Protein AF-A0A530YS53-F1 (afdb_monomer_lite)

Sequence (369 aa):
SGRESVPVALNLDVPTDDAAVSLKVTNYPATGTLSLPDRTLSPESSLTVGEVEGLRYEPQIGASAPVEIAFEIRADSGAAKPAKMKLSPSVDPCDLAAGEPLDLQGVVPGLLPNEIGADAVKLCEAAVKAYPDVARFRYELGRALLAAGKVDQARKAIQQAADRGHVRAVFELGYLHATGTGLAADRKQANTFYAAAADKGDPYGMTSWGRALFHGYGVERDTGKGLDLLLKAAAMGHTYAMNDLGAIFTEGRNGVPADQARAVAFLKAGVQRQDMYSMNLLGRNYLSGRGVEKDPKAALELFQKAIDLGQPYAPA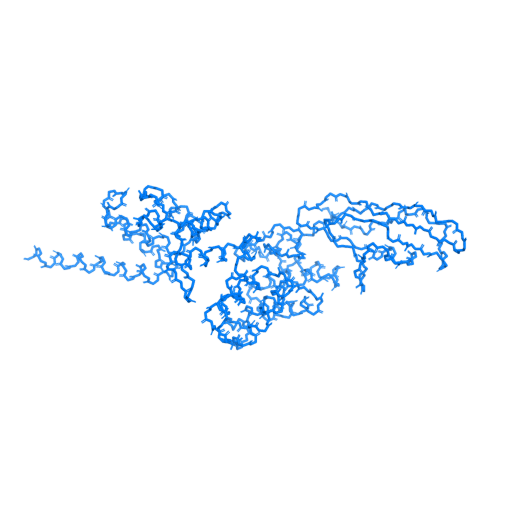SLARMYRDGVGVEQNLDEAQRLFELATSRGDQSGAYDRAALEMQKGDKADQAV

Structure (mmCIF, N/CA/C/O backbone):
data_AF-A0A530YS53-F1
#
_entry.id   AF-A0A530YS53-F1
#
loop_
_atom_site.group_PDB
_atom_site.id
_atom_site.type_symbol
_atom_site.label_atom_id
_atom_site.label_alt_id
_atom_site.label_comp_id
_atom_site.label_asym_id
_atom_site.label_entity_id
_atom_site.label_seq_id
_atom_site.pdbx_PDB_ins_code
_atom_site.Cartn_x
_atom_site.Cartn_y
_atom_site.Cartn_z
_atom_site.occupancy
_atom_site.B_iso_or_equiv
_atom_site.auth_seq_id
_atom_site.auth_comp_id
_atom_site.auth_asym_id
_atom_site.auth_atom_id
_atom_site.pdbx_PDB_model_num
ATOM 1 N N . SER A 1 1 ? 34.916 7.090 -0.327 1.00 30.38 1 SER A N 1
ATOM 2 C CA . SER A 1 1 ? 35.628 6.174 -1.239 1.00 30.38 1 SER A CA 1
ATOM 3 C C . SER A 1 1 ? 34.585 5.480 -2.091 1.00 30.38 1 SER A C 1
ATOM 5 O O . SER A 1 1 ? 33.863 4.625 -1.596 1.00 30.38 1 SER A O 1
ATOM 7 N N . GLY A 1 2 ? 34.412 5.977 -3.318 1.00 30.94 2 GLY A N 1
ATOM 8 C CA . GLY A 1 2 ? 33.364 5.547 -4.238 1.00 30.94 2 GLY A CA 1
ATOM 9 C C . GLY A 1 2 ? 33.459 4.060 -4.554 1.00 30.94 2 GLY A C 1
ATOM 10 O O . GLY A 1 2 ? 34.522 3.565 -4.917 1.00 30.94 2 GLY A O 1
ATOM 11 N N . ARG A 1 3 ? 32.337 3.362 -4.406 1.00 27.72 3 ARG A N 1
ATOM 12 C CA . ARG A 1 3 ? 32.065 2.158 -5.182 1.00 27.72 3 ARG A CA 1
ATOM 13 C C . ARG A 1 3 ? 31.163 2.602 -6.317 1.00 27.72 3 ARG A C 1
ATOM 15 O O . ARG A 1 3 ? 29.946 2.546 -6.205 1.00 27.72 3 ARG A O 1
ATOM 22 N N . GLU A 1 4 ? 31.790 3.132 -7.359 1.00 29.77 4 GLU A N 1
ATOM 23 C CA . GLU A 1 4 ? 31.213 3.033 -8.692 1.00 29.77 4 GLU A CA 1
ATOM 24 C C . GLU A 1 4 ? 30.991 1.539 -8.944 1.00 29.77 4 GLU A C 1
ATOM 26 O O . GLU A 1 4 ? 31.914 0.731 -8.795 1.00 29.77 4 GLU A O 1
ATOM 31 N N . SER A 1 5 ? 29.762 1.149 -9.264 1.00 32.72 5 SER A N 1
ATOM 32 C CA . SER A 1 5 ? 29.506 -0.101 -9.967 1.00 32.72 5 SER A CA 1
ATOM 33 C C . SER A 1 5 ? 30.127 0.053 -11.352 1.00 32.72 5 SER A C 1
ATOM 35 O O . SER A 1 5 ? 29.505 0.499 -12.314 1.00 32.72 5 SER A O 1
ATOM 37 N N . VAL A 1 6 ? 31.421 -0.252 -11.418 1.00 34.34 6 VAL A N 1
ATOM 38 C CA . VAL A 1 6 ? 32.148 -0.449 -12.666 1.00 34.34 6 VAL A CA 1
ATOM 39 C C . VAL A 1 6 ? 31.320 -1.434 -13.502 1.00 34.34 6 VAL A C 1
ATOM 41 O O . VAL A 1 6 ? 30.935 -2.472 -12.952 1.00 34.34 6 VAL A O 1
ATOM 44 N N . PRO A 1 7 ? 31.020 -1.161 -14.786 1.00 34.66 7 PRO A N 1
ATOM 45 C CA . PRO A 1 7 ? 30.570 -2.217 -15.682 1.00 34.66 7 PRO A CA 1
ATOM 46 C C . PRO A 1 7 ? 31.641 -3.305 -15.636 1.00 34.66 7 PRO A C 1
ATOM 48 O O . PRO A 1 7 ? 32.777 -3.090 -16.056 1.00 34.66 7 PRO A O 1
ATOM 51 N N . VAL A 1 8 ? 31.324 -4.430 -14.994 1.00 39.38 8 VAL A N 1
ATOM 52 C CA . VAL A 1 8 ? 32.265 -5.537 -14.840 1.00 39.38 8 VAL A CA 1
ATOM 53 C C . VAL A 1 8 ? 32.580 -6.014 -16.248 1.00 39.38 8 VAL A C 1
ATOM 55 O O . VAL A 1 8 ? 31.726 -6.618 -16.890 1.00 39.38 8 VAL A O 1
ATOM 58 N N . ALA A 1 9 ? 33.782 -5.702 -16.738 1.00 38.84 9 ALA A N 1
ATOM 59 C CA . ALA A 1 9 ? 34.258 -6.213 -18.010 1.00 38.84 9 ALA A CA 1
ATOM 60 C C . ALA A 1 9 ? 34.188 -7.738 -17.953 1.00 38.84 9 ALA A C 1
ATOM 62 O O . ALA A 1 9 ? 34.748 -8.388 -17.063 1.00 38.84 9 ALA A O 1
ATOM 63 N N . LEU A 1 10 ? 33.420 -8.296 -18.873 1.00 46.09 10 LEU A N 1
ATOM 64 C CA . LEU A 1 10 ? 33.182 -9.717 -18.935 1.00 46.09 10 LEU A CA 1
ATOM 65 C C . LEU A 1 10 ? 34.363 -10.372 -19.627 1.00 46.09 10 LEU A C 1
ATOM 67 O O . LEU A 1 10 ? 34.523 -10.248 -20.833 1.00 46.09 10 LEU A O 1
ATOM 71 N N . ASN A 1 11 ? 35.157 -11.126 -18.869 1.00 47.19 11 ASN A N 1
ATOM 72 C CA . ASN A 1 11 ? 36.054 -12.124 -19.446 1.00 47.19 11 ASN A CA 1
ATOM 73 C C . ASN A 1 11 ? 35.219 -13.330 -19.896 1.00 47.19 11 ASN A C 1
ATOM 75 O O . ASN A 1 11 ? 35.264 -14.404 -19.295 1.00 47.19 11 ASN A O 1
ATOM 79 N N . LEU A 1 12 ? 34.401 -13.138 -20.929 1.00 57.47 12 LEU A N 1
ATOM 80 C CA . LEU A 1 12 ? 34.009 -14.255 -21.768 1.00 57.47 12 LEU A CA 1
ATOM 81 C C . LEU A 1 12 ? 35.233 -14.576 -22.627 1.00 57.47 12 LEU A C 1
ATOM 83 O O . LEU A 1 12 ? 35.752 -13.699 -23.311 1.00 57.47 12 LEU A O 1
ATOM 87 N N . ASP A 1 13 ? 35.718 -15.814 -22.559 1.00 53.59 13 ASP A N 1
ATOM 88 C CA . ASP A 1 13 ? 36.765 -16.316 -23.455 1.00 53.59 13 ASP A CA 1
ATOM 89 C C . ASP A 1 13 ? 36.135 -16.514 -24.847 1.00 53.59 13 ASP A C 1
ATOM 91 O O . ASP A 1 13 ? 35.763 -17.620 -25.250 1.00 53.59 13 ASP A O 1
ATOM 95 N N . VAL A 1 14 ? 35.843 -15.392 -25.512 1.00 54.56 14 VAL A N 1
ATOM 96 C CA . VAL A 1 14 ? 35.246 -15.348 -26.846 1.00 54.56 14 VAL A CA 1
ATOM 97 C C . VAL A 1 14 ? 36.385 -15.475 -27.856 1.00 54.56 14 VAL A C 1
ATOM 99 O O . VAL A 1 14 ? 37.377 -14.761 -27.727 1.00 54.56 14 VAL A O 1
ATOM 102 N N . PRO A 1 15 ? 36.283 -16.357 -28.868 1.00 49.97 15 PRO A N 1
ATOM 103 C CA . PRO A 1 15 ? 37.400 -16.618 -29.769 1.00 49.97 15 PRO A CA 1
ATOM 104 C C . PRO A 1 15 ? 37.964 -15.400 -30.518 1.00 49.97 15 PRO A C 1
ATOM 106 O O . PRO A 1 15 ? 39.120 -15.479 -30.912 1.00 49.97 15 PRO A O 1
ATOM 109 N N . THR A 1 16 ? 37.215 -14.310 -30.719 1.00 53.00 16 THR A N 1
ATOM 110 C CA . THR A 1 16 ? 37.627 -13.123 -31.498 1.00 53.00 16 THR A CA 1
ATOM 111 C C . THR A 1 16 ? 36.589 -11.988 -31.375 1.00 53.00 16 THR A C 1
ATOM 113 O O . THR A 1 16 ? 35.428 -12.256 -31.066 1.00 53.00 16 THR A O 1
ATOM 116 N N . ASP A 1 17 ? 36.961 -10.750 -31.739 1.00 54.56 17 ASP A N 1
ATOM 117 C CA . ASP A 1 17 ? 36.047 -9.615 -32.029 1.00 54.56 17 ASP A CA 1
ATOM 118 C C . ASP A 1 17 ? 35.281 -9.787 -33.369 1.00 54.56 17 ASP A C 1
ATOM 120 O O . ASP A 1 17 ? 35.004 -8.825 -34.088 1.00 54.56 17 ASP A O 1
ATOM 124 N N . ASP A 1 18 ? 34.990 -11.027 -33.772 1.00 63.28 18 ASP A N 1
ATOM 125 C CA . ASP A 1 18 ? 34.392 -11.331 -35.074 1.00 63.28 18 ASP A CA 1
ATOM 126 C C . ASP A 1 18 ? 32.865 -11.165 -35.036 1.00 63.28 18 ASP A C 1
ATOM 128 O O . ASP A 1 18 ? 32.161 -11.804 -34.250 1.00 63.28 18 ASP A O 1
ATOM 132 N N . ALA A 1 19 ? 32.340 -10.314 -35.921 1.00 59.03 19 ALA A N 1
ATOM 133 C CA . ALA A 1 19 ? 30.913 -10.026 -36.050 1.00 59.03 19 ALA A CA 1
ATOM 134 C C . ALA A 1 19 ? 30.068 -11.249 -36.465 1.00 59.03 19 ALA A C 1
ATOM 136 O O . ALA A 1 19 ? 28.844 -11.211 -36.332 1.00 59.03 19 ALA A O 1
ATOM 137 N N . ALA A 1 20 ? 30.693 -12.329 -36.948 1.00 67.12 20 ALA A N 1
ATOM 138 C CA . ALA A 1 20 ? 30.030 -13.600 -37.237 1.00 67.12 20 ALA A CA 1
ATOM 139 C C . ALA A 1 20 ? 29.742 -14.449 -35.979 1.00 67.12 20 ALA A C 1
ATOM 141 O O . ALA A 1 20 ? 29.024 -15.451 -36.054 1.00 67.12 20 ALA A O 1
ATOM 142 N N . VAL A 1 21 ? 30.275 -14.065 -34.813 1.00 74.12 21 VAL A N 1
ATOM 143 C CA . VAL A 1 21 ? 30.078 -14.791 -33.554 1.00 74.12 21 VAL A CA 1
ATOM 144 C C . VAL A 1 21 ? 28.772 -14.365 -32.887 1.00 74.12 21 VAL A C 1
ATOM 146 O O . VAL A 1 21 ? 28.560 -13.197 -32.556 1.00 74.12 21 VAL A O 1
ATOM 149 N N . SER A 1 22 ? 27.904 -15.344 -32.632 1.00 81.75 22 SER A N 1
ATOM 150 C CA . SER A 1 22 ? 26.658 -15.153 -31.885 1.00 81.75 22 SER A CA 1
ATOM 151 C C . SER A 1 22 ? 26.723 -15.843 -30.526 1.00 81.75 22 SER A C 1
ATOM 153 O O . SER A 1 22 ? 27.248 -16.952 -30.389 1.00 81.75 22 SER A O 1
ATOM 155 N N . LEU A 1 23 ? 26.173 -15.181 -29.510 1.00 86.62 23 LEU A N 1
ATOM 156 C CA . LEU A 1 23 ? 25.941 -15.742 -28.188 1.00 86.62 23 LEU A CA 1
ATOM 157 C C . LEU A 1 23 ? 24.453 -15.998 -28.016 1.00 86.62 23 LEU A C 1
ATOM 159 O O . LEU A 1 23 ? 23.625 -15.109 -28.204 1.00 86.62 23 LEU A O 1
ATOM 163 N N . LYS A 1 24 ? 24.106 -17.211 -27.613 1.00 89.75 24 LYS A N 1
ATOM 164 C CA . LYS A 1 24 ? 22.741 -17.579 -27.264 1.00 89.75 24 LYS A CA 1
ATOM 165 C C . LYS A 1 24 ? 22.636 -17.749 -25.758 1.00 89.75 24 LYS A C 1
ATOM 167 O O . LYS A 1 24 ? 23.364 -18.559 -25.190 1.00 89.75 24 LYS A O 1
ATOM 172 N N . VAL A 1 25 ? 21.738 -17.009 -25.113 1.00 88.44 25 VAL A N 1
ATOM 173 C CA . VAL A 1 25 ? 21.445 -17.174 -23.682 1.00 88.44 25 VAL A CA 1
ATOM 174 C C . VAL A 1 25 ? 20.830 -18.555 -23.479 1.00 88.44 25 VAL A C 1
ATOM 176 O O . VAL A 1 25 ? 19.771 -18.834 -24.034 1.00 88.44 25 VAL A O 1
ATOM 179 N N . THR A 1 26 ? 21.459 -19.418 -22.686 1.00 88.44 26 THR A N 1
ATOM 180 C CA . THR A 1 26 ? 20.907 -20.749 -22.381 1.00 88.44 26 THR A CA 1
ATOM 181 C C . THR A 1 26 ? 20.217 -20.790 -21.028 1.00 88.44 26 THR A C 1
ATOM 183 O O . THR A 1 26 ? 19.228 -21.501 -20.874 1.00 88.44 26 THR A O 1
ATOM 186 N N . ASN A 1 27 ? 20.701 -20.024 -20.044 1.00 85.88 27 ASN A N 1
ATOM 187 C CA . ASN A 1 27 ? 20.077 -19.956 -18.724 1.00 85.88 27 ASN A CA 1
ATOM 188 C C . ASN A 1 27 ? 20.499 -18.707 -17.931 1.00 85.88 27 ASN A C 1
ATOM 190 O O . ASN A 1 27 ? 21.645 -18.268 -18.028 1.00 85.88 27 ASN A O 1
ATOM 194 N N . TYR A 1 28 ? 19.602 -18.198 -17.085 1.00 81.31 28 TYR A N 1
ATOM 195 C CA . TYR A 1 28 ? 19.886 -17.236 -16.014 1.00 81.31 28 TYR A CA 1
ATOM 196 C C . TYR A 1 28 ? 18.879 -17.426 -14.861 1.00 81.31 28 TYR A C 1
ATOM 198 O O . TYR A 1 28 ? 17.805 -17.993 -15.081 1.00 81.31 28 TYR A O 1
ATOM 206 N N . PRO A 1 29 ? 19.185 -16.991 -13.623 1.00 78.94 29 PRO A N 1
ATOM 207 C CA . PRO A 1 29 ? 18.263 -17.168 -12.503 1.00 78.94 29 PRO A CA 1
ATOM 208 C C . PRO A 1 29 ? 16.922 -16.465 -12.725 1.00 78.94 29 PRO A C 1
ATOM 210 O O . PRO A 1 29 ? 16.882 -15.302 -13.114 1.00 78.94 29 PRO A O 1
ATOM 213 N N . ALA A 1 30 ? 15.821 -17.135 -12.376 1.00 72.19 30 ALA A N 1
ATOM 214 C CA . ALA A 1 30 ? 14.477 -16.546 -12.417 1.00 72.19 30 ALA A CA 1
ATOM 215 C C . ALA A 1 30 ? 14.277 -15.404 -11.398 1.00 72.19 30 ALA A C 1
ATOM 217 O O . ALA A 1 30 ? 13.242 -14.745 -11.387 1.00 72.19 30 ALA A O 1
ATOM 218 N N . THR A 1 31 ? 15.260 -15.163 -10.527 1.00 70.06 31 THR A N 1
ATOM 219 C CA . THR A 1 31 ? 15.250 -14.124 -9.493 1.00 70.06 31 THR A CA 1
ATOM 220 C C . THR A 1 31 ? 15.690 -12.760 -10.028 1.00 70.06 31 THR A C 1
ATOM 222 O O . THR A 1 31 ? 16.288 -11.982 -9.284 1.00 70.06 31 THR A O 1
ATOM 225 N N . GLY A 1 32 ? 15.433 -12.461 -11.302 1.00 73.12 32 GLY A N 1
ATOM 226 C CA . GLY A 1 32 ? 15.732 -11.167 -11.907 1.00 73.12 32 GLY A CA 1
ATOM 227 C C . GLY A 1 32 ? 15.440 -11.099 -13.402 1.00 73.12 32 GLY A C 1
ATOM 228 O O . GLY A 1 32 ? 15.051 -12.084 -14.029 1.00 73.12 32 GLY A O 1
ATOM 229 N N . THR A 1 33 ? 15.630 -9.910 -13.963 1.00 77.69 33 THR A N 1
ATOM 230 C CA . THR A 1 33 ? 15.413 -9.607 -15.380 1.00 77.69 33 THR A CA 1
ATOM 231 C C . THR A 1 33 ? 16.752 -9.368 -16.059 1.00 77.69 33 THR A C 1
ATOM 233 O O . THR A 1 33 ? 17.519 -8.507 -15.632 1.00 77.69 33 THR A O 1
ATOM 236 N N . LEU A 1 34 ? 17.025 -10.104 -17.136 1.00 81.50 34 LEU A N 1
ATOM 237 C CA . LEU A 1 34 ? 18.182 -9.879 -17.998 1.00 81.50 34 LEU A CA 1
ATOM 238 C C . LEU A 1 34 ? 17.777 -8.988 -19.180 1.00 81.50 34 LEU A C 1
ATOM 240 O O . LEU A 1 34 ? 16.757 -9.237 -19.820 1.00 81.50 34 LEU A O 1
ATOM 244 N N . SER A 1 35 ? 18.547 -7.945 -19.479 1.00 79.88 35 SER A N 1
ATOM 245 C CA . SER A 1 35 ? 18.214 -6.987 -20.541 1.00 79.88 35 SER A CA 1
ATOM 246 C C . SER A 1 35 ? 19.443 -6.357 -21.193 1.00 79.88 35 SER A C 1
ATOM 248 O O . SER A 1 35 ? 20.534 -6.338 -20.625 1.00 79.88 35 SER A O 1
ATOM 250 N N . LEU A 1 36 ? 19.230 -5.837 -22.395 1.00 79.62 36 LEU A N 1
ATOM 251 C CA . LEU A 1 36 ? 20.045 -4.839 -23.078 1.00 79.62 36 LEU A CA 1
ATOM 252 C C . LEU A 1 36 ? 19.358 -3.466 -22.979 1.00 79.62 36 LEU A C 1
ATOM 254 O O . LEU A 1 36 ? 18.188 -3.403 -22.592 1.00 79.62 36 LEU A O 1
ATOM 258 N N . PRO A 1 37 ? 20.030 -2.362 -23.358 1.00 70.00 37 PRO A N 1
ATOM 259 C CA . PRO A 1 37 ? 19.417 -1.032 -23.340 1.00 70.00 37 PRO A CA 1
ATOM 260 C C . PRO A 1 37 ? 18.108 -0.922 -24.143 1.00 70.00 37 PRO A C 1
ATOM 262 O O . PRO A 1 37 ? 17.267 -0.089 -23.818 1.00 70.00 37 PRO A O 1
ATOM 265 N N . ASP A 1 38 ? 17.928 -1.753 -25.172 1.00 75.12 38 ASP A N 1
ATOM 266 C CA . ASP A 1 38 ? 16.805 -1.724 -26.112 1.00 75.12 38 ASP A CA 1
ATOM 267 C C . ASP A 1 38 ? 15.788 -2.866 -25.932 1.00 75.12 38 ASP A C 1
ATOM 269 O O . ASP A 1 38 ? 14.664 -2.758 -26.428 1.00 75.12 38 ASP A O 1
ATOM 273 N N . ARG A 1 39 ? 16.146 -3.964 -25.250 1.00 78.81 39 ARG A N 1
ATOM 274 C CA . ARG A 1 39 ? 15.275 -5.146 -25.130 1.00 78.81 39 ARG A CA 1
ATOM 275 C C . ARG A 1 39 ? 15.539 -6.001 -23.896 1.00 78.81 39 ARG A C 1
ATOM 277 O O . ARG A 1 39 ? 16.671 -6.164 -23.452 1.00 78.81 39 ARG A O 1
ATOM 284 N N . THR A 1 40 ? 14.490 -6.636 -23.384 1.00 78.81 40 THR A N 1
ATOM 285 C CA . THR A 1 40 ? 14.606 -7.723 -22.400 1.00 78.81 40 THR A CA 1
ATOM 286 C C . THR A 1 40 ? 15.016 -9.023 -23.092 1.00 78.81 40 THR A C 1
ATOM 288 O O . THR A 1 40 ? 14.618 -9.275 -24.229 1.00 78.81 40 THR A O 1
ATOM 291 N N . LEU A 1 41 ? 15.796 -9.855 -22.407 1.00 82.56 41 LEU A N 1
ATOM 292 C CA . LEU A 1 41 ? 16.287 -11.136 -22.904 1.00 82.56 41 LEU A CA 1
ATOM 293 C C . LEU A 1 41 ? 15.622 -12.292 -22.153 1.00 82.56 41 LEU A C 1
ATOM 295 O O . LEU A 1 41 ? 15.503 -12.272 -20.931 1.00 82.56 41 LEU A O 1
ATOM 299 N N . SER A 1 42 ? 15.225 -13.316 -22.898 1.00 85.31 42 SER A N 1
ATOM 300 C CA . SER A 1 42 ? 14.752 -14.612 -22.404 1.00 85.31 42 SER A CA 1
ATOM 301 C C . SER A 1 42 ? 15.788 -15.708 -22.682 1.00 85.31 42 SER A C 1
ATOM 303 O O . SER A 1 42 ? 16.696 -15.500 -23.498 1.00 85.31 42 SER A O 1
ATOM 305 N N . PRO A 1 43 ? 15.658 -16.907 -22.079 1.00 84.69 43 PRO A N 1
ATOM 306 C CA . PRO A 1 43 ? 16.353 -18.079 -22.598 1.00 84.69 43 PRO A CA 1
ATOM 307 C C . PRO A 1 43 ? 16.086 -18.207 -24.103 1.00 84.69 43 PRO A C 1
ATOM 309 O O . PRO A 1 43 ? 14.981 -17.912 -24.564 1.00 84.69 43 PRO A O 1
ATOM 312 N N . GLU A 1 44 ? 17.106 -18.607 -24.856 1.00 86.06 44 GLU A N 1
ATOM 313 C CA . GLU A 1 44 ? 17.158 -18.663 -26.321 1.00 86.06 44 GLU A CA 1
ATOM 314 C C . GLU A 1 44 ? 17.403 -17.328 -27.043 1.00 86.06 44 GLU A C 1
ATOM 316 O O . GLU A 1 44 ? 17.640 -17.341 -28.253 1.00 86.06 44 GLU A O 1
ATOM 321 N N . SER A 1 45 ? 17.414 -16.192 -26.335 1.00 88.88 45 SER A N 1
ATOM 322 C CA . SER A 1 45 ? 17.747 -14.898 -26.944 1.00 88.88 45 SER A CA 1
ATOM 323 C C . SER A 1 45 ? 19.163 -14.902 -27.519 1.00 88.88 45 SER A C 1
ATOM 325 O O . SER A 1 45 ? 20.103 -15.380 -26.879 1.00 88.88 45 SER A O 1
ATOM 327 N N . SER A 1 46 ? 19.311 -14.361 -28.729 1.00 88.12 46 SER A N 1
ATOM 328 C CA . SER A 1 46 ? 20.602 -14.206 -29.401 1.00 88.12 46 SER A CA 1
ATOM 329 C C . SER A 1 46 ? 21.154 -12.791 -29.247 1.00 88.12 46 SER A C 1
ATOM 331 O O . SER A 1 46 ? 20.414 -11.803 -29.262 1.00 88.12 46 SER A O 1
ATOM 333 N N . LEU A 1 47 ? 22.469 -12.726 -29.092 1.00 87.06 47 LEU A N 1
ATOM 334 C CA . LEU A 1 47 ? 23.267 -11.532 -28.869 1.00 87.06 47 LEU A CA 1
ATOM 335 C C . LEU A 1 47 ? 24.497 -11.597 -29.768 1.00 87.06 47 LEU A C 1
ATOM 337 O O . LEU A 1 47 ? 25.040 -12.672 -30.024 1.00 87.06 47 LEU A O 1
ATOM 341 N N . THR A 1 48 ? 24.961 -10.443 -30.206 1.00 84.88 48 THR A N 1
ATOM 342 C CA . THR A 1 48 ? 26.296 -10.276 -30.778 1.00 84.88 48 THR A CA 1
ATOM 343 C C . THR A 1 48 ? 27.321 -10.085 -29.661 1.00 84.88 48 THR A C 1
ATOM 345 O O . THR A 1 48 ? 26.970 -9.712 -28.539 1.00 84.88 48 THR A O 1
ATOM 348 N N . VAL A 1 49 ? 28.603 -10.314 -29.956 1.00 76.56 49 VAL A N 1
ATOM 349 C CA . VAL A 1 49 ? 29.694 -10.100 -28.985 1.00 76.56 49 VAL A CA 1
ATOM 350 C C . VAL A 1 49 ? 29.699 -8.661 -28.451 1.00 76.56 49 VAL A C 1
ATOM 352 O O . VAL A 1 49 ? 29.840 -8.462 -27.249 1.00 76.56 49 VAL A O 1
ATOM 355 N N . GLY A 1 50 ? 29.448 -7.663 -29.305 1.00 76.06 50 GLY A N 1
ATOM 356 C CA . GLY A 1 50 ? 29.420 -6.251 -28.902 1.00 76.06 50 GLY A CA 1
ATOM 357 C C . GLY A 1 50 ? 28.252 -5.870 -27.983 1.00 76.06 50 GLY A C 1
ATOM 358 O O . GLY A 1 50 ? 28.349 -4.911 -27.225 1.00 76.06 50 GLY A O 1
ATOM 359 N N . GLU A 1 51 ? 27.154 -6.630 -27.993 1.00 82.56 51 GLU A N 1
ATOM 360 C CA . GLU A 1 51 ? 26.021 -6.386 -27.091 1.00 82.56 51 GLU A CA 1
ATOM 361 C C . GLU A 1 51 ? 26.294 -6.862 -25.658 1.00 82.56 51 GLU A C 1
ATOM 363 O O . GLU A 1 51 ? 25.615 -6.427 -24.729 1.00 82.56 51 GLU A O 1
ATOM 368 N N . VAL A 1 52 ? 27.303 -7.717 -25.451 1.00 77.56 52 VAL A N 1
ATOM 369 C CA . VAL A 1 52 ? 27.655 -8.263 -24.132 1.00 77.56 52 VAL A CA 1
ATOM 370 C C . VAL A 1 52 ? 28.002 -7.154 -23.135 1.00 77.56 52 VAL A C 1
ATOM 372 O O . VAL A 1 52 ? 27.603 -7.232 -21.974 1.00 77.56 52 VAL A O 1
ATOM 375 N N . GLU A 1 53 ? 28.673 -6.091 -23.584 1.00 72.44 53 GLU A N 1
ATOM 376 C CA . GLU A 1 53 ? 29.020 -4.935 -22.743 1.00 72.44 53 GLU A CA 1
ATOM 377 C C . GLU A 1 53 ? 27.786 -4.165 -22.245 1.00 72.44 53 GLU A C 1
ATOM 379 O O . GLU A 1 53 ? 27.829 -3.506 -21.206 1.00 72.44 53 GLU A O 1
ATOM 384 N N . GLY A 1 54 ? 26.670 -4.259 -22.973 1.00 73.81 54 GLY A N 1
ATOM 385 C CA . GLY A 1 54 ? 25.400 -3.627 -22.631 1.00 73.81 54 GLY A CA 1
ATOM 386 C C . GLY A 1 54 ? 24.507 -4.465 -21.716 1.00 73.81 54 GLY A C 1
ATOM 387 O O . GLY A 1 54 ? 23.421 -3.999 -21.364 1.00 73.81 54 GLY A O 1
ATOM 388 N N . LEU A 1 55 ? 24.917 -5.683 -21.342 1.00 76.94 55 LEU A N 1
ATOM 389 C CA . LEU A 1 55 ? 24.091 -6.587 -20.543 1.00 76.94 55 LEU A CA 1
ATOM 390 C C . LEU A 1 55 ? 23.876 -6.055 -19.125 1.00 76.94 55 LEU A C 1
ATOM 392 O O . LEU A 1 55 ? 24.809 -5.727 -18.393 1.00 76.94 55 LEU A O 1
ATOM 396 N N . ARG A 1 56 ? 22.610 -6.033 -18.712 1.00 76.25 56 ARG A N 1
ATOM 397 C CA . ARG A 1 56 ? 22.163 -5.613 -17.384 1.00 76.25 56 ARG A CA 1
ATOM 398 C C . ARG A 1 56 ? 21.314 -6.709 -16.762 1.00 76.25 56 ARG A C 1
ATOM 400 O O . ARG A 1 56 ? 20.441 -7.272 -17.421 1.00 76.25 56 ARG A O 1
ATOM 407 N N . TYR A 1 57 ? 21.544 -6.977 -15.481 1.00 78.62 57 TYR A N 1
ATOM 408 C CA . TYR A 1 57 ? 20.701 -7.864 -14.687 1.00 78.62 57 TYR A CA 1
ATOM 409 C C . TYR A 1 57 ? 20.095 -7.101 -13.516 1.00 78.62 57 TYR A C 1
ATOM 411 O O . TYR A 1 57 ? 20.817 -6.540 -12.691 1.00 78.62 57 TYR A O 1
ATOM 419 N N . GLU A 1 58 ? 18.769 -7.094 -13.457 1.00 74.88 58 GLU A N 1
ATOM 420 C CA . GLU A 1 58 ? 17.991 -6.454 -12.402 1.00 74.88 58 GLU A CA 1
ATOM 421 C C . GLU A 1 58 ? 17.484 -7.540 -11.448 1.00 74.88 58 GLU A C 1
ATOM 423 O O . GLU A 1 58 ? 16.612 -8.322 -11.835 1.00 74.88 58 GLU A O 1
ATOM 428 N N . PRO A 1 59 ? 18.045 -7.663 -10.234 1.00 73.56 59 PRO A N 1
ATOM 429 C CA . PRO A 1 59 ? 17.619 -8.690 -9.295 1.00 73.56 59 PRO A CA 1
ATOM 430 C C . PRO A 1 59 ? 16.219 -8.401 -8.749 1.00 73.56 59 PRO A C 1
ATOM 432 O O . PRO A 1 59 ? 15.822 -7.256 -8.594 1.00 73.56 59 PRO A O 1
ATOM 435 N N . GLN A 1 60 ? 15.494 -9.447 -8.375 1.00 73.81 60 GLN A N 1
ATOM 436 C CA . GLN A 1 60 ? 14.298 -9.324 -7.545 1.00 73.81 60 GLN A CA 1
ATOM 437 C C . GLN A 1 60 ? 14.663 -8.871 -6.121 1.00 73.81 60 GLN A C 1
ATOM 439 O O . GLN A 1 60 ? 15.823 -8.958 -5.702 1.00 73.81 60 GLN A O 1
ATOM 444 N N . ILE A 1 61 ? 13.662 -8.425 -5.356 1.00 72.12 61 ILE A N 1
ATOM 445 C CA . ILE A 1 61 ? 13.830 -7.951 -3.974 1.00 72.12 61 ILE A CA 1
ATOM 446 C C . ILE A 1 61 ? 14.684 -8.917 -3.141 1.00 72.12 61 ILE A C 1
ATOM 448 O O . ILE A 1 61 ? 14.354 -10.092 -2.977 1.00 72.12 61 ILE A O 1
ATOM 452 N N . GLY A 1 62 ? 15.782 -8.398 -2.584 1.00 66.31 62 GLY A N 1
ATOM 453 C CA . GLY A 1 62 ? 16.670 -9.149 -1.692 1.00 66.31 62 GLY A CA 1
ATOM 454 C C . GLY A 1 62 ? 17.631 -10.124 -2.388 1.00 66.31 62 GLY A C 1
ATOM 455 O O . GLY A 1 62 ? 18.421 -10.774 -1.705 1.00 66.31 62 GLY A O 1
ATOM 456 N N . ALA A 1 63 ? 17.625 -10.211 -3.722 1.00 67.88 63 ALA A N 1
ATOM 457 C CA . ALA A 1 63 ? 18.519 -11.078 -4.489 1.00 67.88 63 ALA A CA 1
ATOM 458 C C . ALA A 1 63 ? 19.821 -10.358 -4.895 1.00 67.88 63 ALA A C 1
ATOM 460 O O . ALA A 1 63 ? 20.095 -10.142 -6.068 1.00 67.88 63 ALA A O 1
ATOM 461 N N . SER A 1 64 ? 20.664 -9.997 -3.924 1.00 66.06 64 SER A N 1
ATOM 462 C CA . SER A 1 64 ? 21.965 -9.345 -4.181 1.00 66.06 64 SER A CA 1
ATOM 463 C C . SER A 1 64 ? 23.128 -10.323 -4.411 1.00 66.06 64 SER A C 1
ATOM 465 O O . SER A 1 64 ? 24.275 -9.907 -4.581 1.00 66.06 64 SER A O 1
ATOM 467 N N . ALA A 1 65 ? 22.857 -11.631 -4.401 1.00 72.75 65 ALA A N 1
ATOM 468 C CA . ALA A 1 65 ? 23.876 -12.644 -4.637 1.00 72.75 65 ALA A CA 1
ATOM 469 C C . ALA A 1 65 ? 24.366 -12.600 -6.097 1.00 72.75 65 ALA A C 1
ATOM 471 O O . ALA A 1 65 ? 23.551 -12.405 -7.003 1.00 72.75 65 ALA A O 1
ATOM 472 N N . PRO A 1 66 ? 25.670 -12.828 -6.349 1.00 77.00 66 PRO A N 1
ATOM 473 C CA . PRO A 1 66 ? 26.176 -12.997 -7.702 1.00 77.00 66 PRO A CA 1
ATOM 474 C C . PRO A 1 66 ? 25.397 -14.077 -8.453 1.00 77.00 66 PRO A C 1
ATOM 476 O O . PRO A 1 66 ? 25.184 -15.176 -7.938 1.00 77.00 66 PRO A O 1
ATOM 479 N N . VAL A 1 67 ? 24.999 -13.761 -9.678 1.00 76.75 67 VAL A N 1
ATOM 480 C CA . VAL A 1 67 ? 24.286 -14.664 -10.575 1.00 76.75 67 VAL A CA 1
ATOM 481 C C . VAL A 1 67 ? 25.204 -15.120 -11.694 1.00 76.75 67 VAL A C 1
ATOM 483 O O . VAL A 1 67 ? 26.028 -14.359 -12.197 1.00 76.75 67 VAL A O 1
ATOM 486 N N . GLU A 1 68 ? 25.063 -16.380 -12.088 1.00 83.75 68 GLU A N 1
ATOM 487 C CA . GLU A 1 68 ? 25.770 -16.933 -13.235 1.00 83.75 68 GLU A CA 1
ATOM 488 C C . GLU A 1 68 ? 24.796 -17.074 -14.404 1.00 83.75 68 GLU A C 1
ATOM 490 O O . GLU A 1 68 ? 23.739 -17.693 -14.277 1.00 83.75 68 GLU A O 1
ATOM 495 N N . ILE A 1 69 ? 25.157 -16.478 -15.533 1.00 84.25 69 ILE A N 1
ATOM 496 C CA . ILE A 1 69 ? 24.436 -16.564 -16.796 1.00 84.25 69 ILE A CA 1
ATOM 497 C C . ILE A 1 69 ? 25.227 -17.485 -17.709 1.00 84.25 69 ILE A C 1
ATOM 499 O O . ILE A 1 69 ? 26.443 -17.341 -17.862 1.00 84.25 69 ILE A O 1
ATOM 503 N N . ALA A 1 70 ? 24.530 -18.449 -18.294 1.00 87.44 70 ALA A N 1
ATOM 504 C CA . ALA A 1 70 ? 25.102 -19.398 -19.228 1.00 87.44 70 ALA A CA 1
ATOM 505 C C . ALA A 1 70 ? 24.774 -18.984 -20.665 1.00 87.44 70 ALA A C 1
ATOM 507 O O . ALA A 1 70 ? 23.641 -18.608 -20.981 1.00 87.44 70 ALA A O 1
ATOM 508 N N . PHE A 1 71 ? 25.779 -19.090 -21.528 1.00 86.81 71 PHE A N 1
ATOM 509 C CA . PHE A 1 71 ? 25.688 -18.825 -22.954 1.00 86.81 71 PHE A CA 1
ATOM 510 C C . PHE A 1 71 ? 26.209 -20.015 -23.757 1.00 86.81 71 PHE A C 1
ATOM 512 O O . PHE A 1 71 ? 27.106 -20.736 -23.322 1.00 86.81 71 PHE A O 1
ATOM 519 N N . GLU A 1 72 ? 25.684 -20.184 -24.963 1.00 88.25 72 GLU A N 1
ATOM 520 C CA . GLU A 1 72 ? 26.328 -20.934 -26.039 1.00 88.25 72 GLU A CA 1
ATOM 521 C C . GLU A 1 72 ? 26.938 -19.947 -27.032 1.00 88.25 72 GLU A C 1
ATOM 523 O O . GLU A 1 72 ? 26.222 -19.131 -27.610 1.00 88.25 72 GLU A O 1
ATOM 528 N N . ILE A 1 73 ? 28.249 -20.036 -27.247 1.00 84.62 73 ILE A N 1
ATOM 529 C CA . ILE A 1 73 ? 28.967 -19.266 -28.263 1.00 84.62 73 ILE A CA 1
ATOM 530 C C . ILE A 1 73 ? 29.012 -20.090 -29.549 1.00 84.62 73 ILE A C 1
ATOM 532 O O . ILE A 1 73 ? 29.440 -21.250 -29.533 1.00 84.62 73 ILE A O 1
ATOM 536 N N . ARG A 1 74 ? 28.604 -19.488 -30.669 1.00 82.38 74 ARG A N 1
ATOM 537 C CA . ARG A 1 74 ? 28.698 -20.076 -32.011 1.00 82.38 74 ARG A CA 1
ATOM 538 C C . ARG A 1 74 ? 29.458 -19.141 -32.940 1.00 82.38 74 ARG A C 1
ATOM 540 O O . ARG A 1 74 ? 29.040 -18.004 -33.135 1.00 82.38 74 ARG A O 1
ATOM 547 N N . ALA A 1 75 ? 30.544 -19.651 -33.513 1.00 76.19 75 ALA A N 1
ATOM 548 C CA . ALA A 1 75 ? 31.273 -19.039 -34.618 1.00 76.19 75 ALA A CA 1
ATOM 549 C C . ALA A 1 75 ? 31.016 -19.895 -35.872 1.00 76.19 75 ALA A C 1
ATOM 551 O O . ALA A 1 75 ? 31.384 -21.074 -35.894 1.00 76.19 75 ALA A O 1
ATOM 552 N N . ASP A 1 76 ? 30.338 -19.336 -36.876 1.00 70.06 76 ASP A N 1
ATOM 553 C CA . ASP A 1 76 ? 30.003 -19.994 -38.149 1.00 70.06 76 ASP A CA 1
ATOM 554 C C . ASP A 1 76 ? 29.287 -21.363 -38.015 1.00 70.06 76 ASP A C 1
ATOM 556 O O . ASP A 1 76 ? 28.471 -21.583 -37.120 1.00 70.06 76 ASP A O 1
ATOM 560 N N . SER A 1 77 ? 29.569 -22.304 -38.928 1.00 62.28 77 SER A N 1
ATOM 561 C CA . SER A 1 77 ? 29.055 -23.689 -38.933 1.00 62.28 77 SER A CA 1
ATOM 562 C C . SER A 1 77 ? 29.746 -24.615 -37.916 1.00 62.28 77 SER A C 1
ATOM 564 O O . SER A 1 77 ? 29.580 -25.836 -37.962 1.00 62.28 77 SER A O 1
ATOM 566 N N . GLY A 1 78 ? 30.539 -24.047 -37.003 1.00 66.62 78 GLY A N 1
ATOM 567 C CA . GLY A 1 78 ? 31.258 -24.779 -35.968 1.00 66.62 78 GLY A CA 1
ATOM 568 C C . GLY A 1 78 ? 30.366 -25.270 -34.823 1.00 66.62 78 GLY A C 1
ATOM 569 O O . GLY A 1 78 ? 29.222 -24.851 -34.645 1.00 66.62 78 GLY A O 1
ATOM 570 N N . ALA A 1 79 ? 30.914 -26.172 -34.007 1.00 73.62 79 ALA A N 1
ATOM 571 C CA . ALA A 1 79 ? 30.247 -26.658 -32.802 1.00 73.62 79 ALA A CA 1
ATOM 572 C C . ALA A 1 79 ? 30.105 -25.542 -31.748 1.00 73.62 79 ALA A C 1
ATOM 574 O O . ALA A 1 79 ? 31.047 -24.784 -31.507 1.00 73.62 79 ALA A O 1
ATOM 575 N N . ALA A 1 80 ? 28.942 -25.478 -31.092 1.00 81.38 80 ALA A N 1
ATOM 576 C CA . ALA A 1 80 ? 28.689 -24.531 -30.010 1.00 81.38 80 ALA A CA 1
ATOM 577 C C . ALA A 1 80 ? 29.587 -24.823 -28.797 1.00 81.38 80 ALA A C 1
ATOM 579 O O . ALA A 1 80 ? 29.741 -25.980 -28.395 1.00 81.38 80 ALA A O 1
ATOM 580 N N . LYS A 1 81 ? 30.155 -23.774 -28.196 1.00 83.88 81 LYS A N 1
ATOM 581 C CA . LYS A 1 81 ? 30.947 -23.870 -26.961 1.00 83.88 81 LYS A CA 1
ATOM 582 C C . LYS A 1 81 ? 30.195 -23.220 -25.796 1.00 83.88 81 LYS A C 1
ATOM 584 O O . LYS A 1 81 ? 29.687 -22.112 -25.967 1.00 83.88 81 LYS A O 1
ATOM 589 N N . PRO A 1 82 ? 30.120 -23.860 -24.617 1.00 85.31 82 PRO A N 1
ATOM 590 C CA . PRO A 1 82 ? 29.505 -23.243 -23.452 1.00 85.31 82 PRO A CA 1
ATOM 591 C C . PRO A 1 82 ? 30.400 -22.132 -22.896 1.00 85.31 82 PRO A C 1
ATOM 593 O O . PRO A 1 82 ? 31.616 -22.292 -22.797 1.00 85.31 82 PRO A O 1
ATOM 596 N N . ALA A 1 83 ? 29.782 -21.038 -22.471 1.00 83.19 83 ALA A N 1
ATOM 597 C CA . ALA A 1 83 ? 30.428 -19.950 -21.760 1.00 83.19 83 ALA A CA 1
ATOM 598 C C . ALA A 1 83 ? 29.586 -19.530 -20.556 1.00 83.19 83 ALA A C 1
ATOM 600 O O . ALA A 1 83 ? 28.367 -19.707 -20.526 1.00 83.19 83 ALA A O 1
ATOM 601 N N . LYS A 1 84 ? 30.255 -18.999 -19.536 1.00 82.94 84 LYS A N 1
ATOM 602 C CA . LYS A 1 84 ? 29.623 -18.574 -18.290 1.00 82.94 84 LYS A CA 1
ATOM 603 C C . LYS A 1 84 ? 30.066 -17.175 -17.941 1.00 82.94 84 LYS A C 1
ATOM 605 O O . LYS A 1 84 ? 31.232 -16.823 -18.075 1.00 82.94 84 LYS A O 1
ATOM 610 N N . MET A 1 85 ? 29.117 -16.419 -17.433 1.00 79.81 85 MET A N 1
ATOM 611 C CA . MET A 1 85 ? 29.262 -15.024 -17.089 1.00 79.81 85 MET A CA 1
ATOM 612 C C . MET A 1 85 ? 28.738 -14.821 -15.684 1.00 79.81 85 MET A C 1
ATOM 614 O O . MET A 1 85 ? 27.596 -15.160 -15.392 1.00 79.81 85 MET A O 1
ATOM 618 N N . LYS A 1 86 ? 29.562 -14.244 -14.816 1.00 78.25 86 LYS A N 1
ATOM 619 C CA . LYS A 1 86 ? 29.135 -13.877 -13.469 1.00 78.25 86 LYS A CA 1
ATOM 620 C C . LYS A 1 86 ? 28.749 -12.410 -13.458 1.00 78.25 86 LYS A C 1
ATOM 622 O O . LYS A 1 86 ? 29.591 -11.559 -13.728 1.00 78.25 86 LYS A O 1
ATOM 627 N N . LEU A 1 87 ? 27.500 -12.127 -13.117 1.00 72.06 87 LEU A N 1
ATOM 628 C CA . LEU A 1 87 ? 27.046 -10.782 -12.802 1.00 72.06 87 LEU A CA 1
ATOM 629 C C . LEU A 1 87 ? 26.902 -10.652 -11.294 1.00 72.06 87 LEU A C 1
ATOM 631 O O . LEU A 1 87 ? 26.302 -11.499 -10.640 1.00 72.06 87 LEU A O 1
ATOM 635 N N . SER A 1 88 ? 27.436 -9.570 -10.748 1.00 69.19 88 SER A N 1
ATOM 636 C CA . SER A 1 88 ? 27.270 -9.218 -9.341 1.00 69.19 88 SER A CA 1
ATOM 637 C C . SER A 1 88 ? 26.281 -8.060 -9.270 1.00 69.19 88 SER A C 1
ATOM 639 O O . SER A 1 88 ? 26.703 -6.920 -9.471 1.00 69.19 88 SER A O 1
ATOM 641 N N . PRO A 1 89 ? 24.978 -8.319 -9.060 1.00 70.25 89 PRO A N 1
ATOM 642 C CA . PRO A 1 89 ? 24.010 -7.242 -8.942 1.00 70.25 89 PRO A CA 1
ATOM 643 C C . PRO A 1 89 ? 24.390 -6.311 -7.787 1.00 70.25 89 PRO A C 1
ATOM 645 O O . PRO A 1 89 ? 24.758 -6.759 -6.700 1.00 70.25 89 PRO A O 1
ATOM 648 N N . SER A 1 90 ? 24.290 -5.006 -8.024 1.00 72.88 90 SER A N 1
ATOM 649 C CA . SER A 1 90 ? 24.439 -3.984 -6.991 1.00 72.88 90 SER A CA 1
ATOM 650 C C . SER A 1 90 ? 23.110 -3.275 -6.789 1.00 72.88 90 SER A C 1
ATOM 652 O O . SER A 1 90 ? 22.482 -2.863 -7.761 1.00 72.88 90 SER A O 1
ATOM 654 N N . VAL A 1 91 ? 22.718 -3.108 -5.530 1.00 83.88 91 VAL A N 1
ATOM 655 C CA . VAL A 1 91 ? 21.618 -2.221 -5.146 1.00 83.88 91 VAL A CA 1
ATOM 656 C C . VAL A 1 91 ? 22.144 -0.789 -5.184 1.00 83.88 91 VAL A C 1
ATOM 658 O O . VAL A 1 91 ? 23.153 -0.491 -4.537 1.00 83.88 91 VAL A O 1
ATOM 661 N N . ASP A 1 92 ? 21.501 0.075 -5.963 1.00 89.94 92 ASP A N 1
ATOM 662 C CA . ASP A 1 92 ? 21.858 1.486 -6.058 1.00 89.94 92 ASP A CA 1
ATOM 663 C C . ASP A 1 92 ? 21.369 2.238 -4.804 1.00 89.94 92 ASP A C 1
ATOM 665 O O . ASP A 1 92 ? 20.335 1.887 -4.225 1.00 89.94 92 ASP A O 1
ATOM 669 N N . PRO A 1 93 ? 22.074 3.289 -4.349 1.00 94.75 93 PRO A N 1
ATOM 670 C CA . PRO A 1 93 ? 21.572 4.151 -3.285 1.00 94.75 93 PRO A CA 1
ATOM 671 C C . PRO A 1 93 ? 20.155 4.703 -3.518 1.00 94.75 93 PRO A C 1
ATOM 673 O O . PRO A 1 93 ? 19.439 4.907 -2.540 1.00 94.75 93 PRO A O 1
ATOM 676 N N . CYS A 1 94 ? 19.735 4.933 -4.769 1.00 96.62 94 CYS A N 1
ATOM 677 C CA . CYS A 1 94 ? 18.360 5.331 -5.082 1.00 96.62 94 CYS A CA 1
ATOM 678 C C . CYS A 1 94 ? 17.342 4.240 -4.722 1.00 96.62 94 CYS A C 1
ATOM 680 O O . CYS A 1 94 ? 16.342 4.565 -4.079 1.00 96.62 94 CYS A O 1
ATOM 682 N N . ASP A 1 95 ? 17.641 2.965 -5.017 1.00 93.94 95 ASP A N 1
ATOM 683 C CA . ASP A 1 95 ? 16.743 1.849 -4.694 1.00 93.94 95 ASP A CA 1
ATOM 684 C C . ASP A 1 95 ? 16.459 1.843 -3.176 1.00 93.94 95 ASP A C 1
ATOM 686 O O . ASP A 1 95 ? 15.313 1.788 -2.734 1.00 93.94 95 ASP A O 1
ATOM 690 N N . LEU A 1 96 ? 17.499 1.995 -2.345 1.00 94.31 96 LEU A N 1
ATOM 691 C CA . LEU A 1 96 ? 17.364 2.042 -0.880 1.00 94.31 96 LEU A CA 1
ATOM 692 C C . LEU A 1 96 ? 16.635 3.291 -0.372 1.00 94.31 96 LEU A C 1
ATOM 694 O O . LEU A 1 96 ? 15.946 3.219 0.643 1.00 94.31 96 LEU A O 1
ATOM 698 N N . ALA A 1 97 ? 16.818 4.432 -1.035 1.00 97.69 97 ALA A N 1
ATOM 699 C CA . ALA A 1 97 ? 16.283 5.713 -0.588 1.00 97.69 97 ALA A CA 1
ATOM 700 C C . ALA A 1 97 ? 14.833 5.956 -1.028 1.00 97.69 97 ALA A C 1
ATOM 702 O O . ALA A 1 97 ? 14.144 6.777 -0.421 1.00 97.69 97 ALA A O 1
ATOM 703 N N . ALA A 1 98 ? 14.380 5.290 -2.093 1.00 98.06 98 ALA A N 1
ATOM 704 C CA . ALA A 1 98 ? 13.088 5.566 -2.707 1.00 98.06 98 ALA A CA 1
ATOM 705 C C . ALA A 1 98 ? 12.422 4.360 -3.394 1.00 98.06 98 ALA A C 1
ATOM 707 O O . ALA A 1 98 ? 11.472 4.568 -4.148 1.00 98.06 98 ALA A O 1
ATOM 708 N N . GLY A 1 99 ? 12.818 3.118 -3.106 1.00 95.81 99 GLY A N 1
ATOM 709 C CA . GLY A 1 99 ? 12.085 1.922 -3.541 1.00 95.81 99 GLY A CA 1
ATOM 710 C C . GLY A 1 99 ? 10.691 1.810 -2.902 1.00 95.81 99 GLY A C 1
ATOM 711 O O . GLY A 1 99 ? 10.475 2.267 -1.776 1.00 95.81 99 GLY A O 1
ATOM 712 N N . GLU A 1 100 ? 9.725 1.215 -3.606 1.00 95.19 100 GLU A N 1
ATOM 713 C CA . GLU A 1 100 ? 8.329 1.052 -3.154 1.00 95.19 100 GLU A CA 1
ATOM 714 C C . GLU A 1 100 ? 8.034 -0.398 -2.726 1.00 95.19 100 GLU A C 1
ATOM 716 O O . GLU A 1 100 ? 8.361 -1.336 -3.462 1.00 95.19 100 GLU A O 1
ATOM 721 N N . PRO A 1 101 ? 7.362 -0.610 -1.579 1.00 92.88 101 PRO A N 1
ATOM 722 C CA . PRO A 1 101 ? 6.860 -1.924 -1.202 1.00 92.88 101 PRO A CA 1
ATOM 723 C C . PRO A 1 101 ? 5.987 -2.582 -2.276 1.00 92.88 101 PRO A C 1
ATOM 725 O O . PRO A 1 101 ? 5.094 -1.973 -2.860 1.00 92.88 101 PRO A O 1
ATOM 728 N N . LEU A 1 102 ? 6.208 -3.882 -2.495 1.00 91.44 102 LEU A N 1
ATOM 729 C CA . LEU A 1 102 ? 5.475 -4.695 -3.479 1.00 91.44 102 LEU A CA 1
ATOM 730 C C . LEU A 1 102 ? 5.592 -4.189 -4.927 1.00 91.44 102 LEU A C 1
ATOM 732 O O . LEU A 1 102 ? 4.742 -4.509 -5.764 1.00 91.44 102 LEU A O 1
ATOM 736 N N . ASP A 1 103 ? 6.601 -3.384 -5.248 1.00 93.00 103 ASP A N 1
ATOM 737 C CA . ASP A 1 103 ? 6.922 -3.090 -6.637 1.00 93.00 103 ASP A CA 1
ATOM 738 C C . ASP A 1 103 ? 7.443 -4.354 -7.333 1.00 93.00 103 ASP A C 1
ATOM 740 O O . ASP A 1 103 ? 8.441 -4.942 -6.919 1.00 93.00 103 ASP A O 1
ATOM 744 N N . LEU A 1 104 ? 6.763 -4.770 -8.404 1.00 86.94 104 LEU A N 1
ATOM 745 C CA . LEU A 1 104 ? 7.148 -5.933 -9.211 1.00 86.94 104 LEU A CA 1
ATOM 746 C C . LEU A 1 104 ? 8.508 -5.746 -9.898 1.00 86.94 104 LEU A C 1
ATOM 748 O O . LEU A 1 104 ? 9.121 -6.722 -10.328 1.00 86.94 104 LEU A O 1
ATOM 752 N N . GLN A 1 105 ? 8.947 -4.494 -10.032 1.00 87.81 105 GLN A N 1
ATOM 753 C CA . GLN A 1 105 ? 10.225 -4.105 -10.623 1.00 87.81 105 GLN A CA 1
ATOM 754 C C . GLN A 1 105 ? 11.193 -3.522 -9.580 1.00 87.81 105 GLN A C 1
ATOM 756 O O . GLN A 1 105 ? 12.250 -3.007 -9.945 1.00 87.81 105 GLN A O 1
ATOM 761 N N . GLY A 1 106 ? 10.844 -3.615 -8.292 1.00 87.12 106 GLY A N 1
ATOM 762 C CA . GLY A 1 106 ? 11.685 -3.191 -7.180 1.00 87.12 106 GLY A CA 1
ATOM 763 C C . GLY A 1 106 ? 12.742 -4.234 -6.820 1.00 87.12 106 GLY A C 1
ATOM 764 O O . GLY A 1 106 ? 12.533 -5.441 -6.954 1.00 87.12 106 GLY A O 1
ATOM 765 N N . VAL A 1 107 ? 13.882 -3.761 -6.316 1.00 87.06 107 VAL A N 1
ATOM 766 C CA . VAL A 1 107 ? 15.025 -4.616 -5.932 1.00 87.06 107 VAL A CA 1
ATOM 767 C C . VAL A 1 107 ? 15.305 -4.602 -4.421 1.00 87.06 107 VAL A C 1
ATOM 769 O O . VAL A 1 107 ? 16.162 -5.335 -3.920 1.00 87.06 107 VAL A O 1
ATOM 772 N N . VAL A 1 108 ? 14.535 -3.812 -3.669 1.00 87.75 108 VAL A N 1
ATOM 773 C CA . VAL A 1 108 ? 14.591 -3.679 -2.206 1.00 87.75 108 VAL A CA 1
ATOM 774 C C . VAL A 1 108 ? 13.189 -3.800 -1.594 1.00 87.75 108 VAL A C 1
ATOM 776 O O . VAL A 1 108 ? 12.205 -3.646 -2.313 1.00 87.75 108 VAL A O 1
ATOM 779 N N . PRO A 1 109 ? 13.058 -4.038 -0.273 1.00 89.06 109 PRO A N 1
ATOM 780 C CA . PRO A 1 109 ? 11.751 -4.059 0.393 1.00 89.06 109 PRO A CA 1
ATOM 781 C C . PRO A 1 109 ? 10.934 -2.766 0.237 1.00 89.06 109 PRO A C 1
ATOM 783 O O . PRO A 1 109 ? 9.709 -2.819 0.301 1.00 89.06 109 PRO A O 1
ATOM 786 N N . GLY A 1 110 ? 11.613 -1.637 0.020 1.00 93.31 110 GLY A N 1
ATOM 787 C CA . GLY A 1 110 ? 11.018 -0.319 -0.163 1.00 93.31 110 GLY A CA 1
ATOM 788 C C . GLY A 1 110 ? 10.737 0.424 1.144 1.00 93.31 110 GLY A C 1
ATOM 789 O O . GLY A 1 110 ? 10.898 -0.116 2.236 1.00 93.31 110 GLY A O 1
ATOM 790 N N . LEU A 1 111 ? 10.3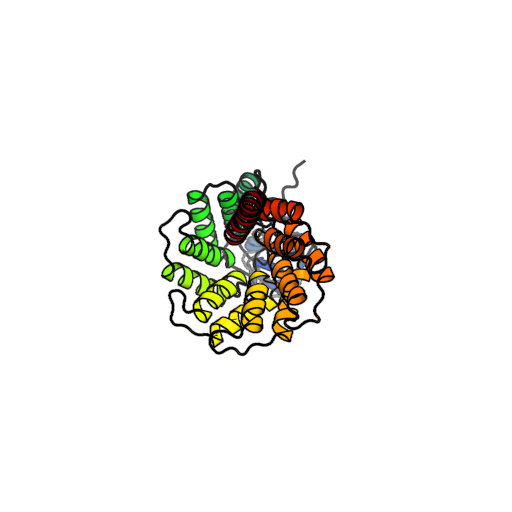36 1.684 1.000 1.00 95.06 111 LEU A N 1
ATOM 791 C CA . LEU A 1 111 ? 10.017 2.626 2.073 1.00 95.06 111 LEU A CA 1
ATOM 792 C C . LEU A 1 111 ? 8.598 3.159 1.888 1.00 95.06 111 LEU A C 1
ATOM 794 O O . LEU A 1 111 ? 8.175 3.389 0.757 1.00 95.06 111 LEU A O 1
ATOM 798 N N . LEU A 1 112 ? 7.875 3.414 2.972 1.00 91.50 112 LEU A N 1
ATOM 799 C CA . LEU A 1 112 ? 6.635 4.183 2.942 1.00 91.50 112 LEU A CA 1
ATOM 800 C C . LEU A 1 112 ? 6.924 5.656 2.600 1.00 91.50 112 LEU A C 1
ATOM 802 O O . LEU A 1 112 ? 8.028 6.144 2.850 1.00 91.50 112 LEU A O 1
ATOM 806 N N . PRO A 1 113 ? 5.944 6.417 2.075 1.00 91.25 113 PRO A N 1
ATOM 807 C CA . PRO A 1 113 ? 6.165 7.810 1.676 1.00 91.25 113 PRO A CA 1
ATOM 808 C C . PRO A 1 113 ? 6.745 8.713 2.777 1.00 91.25 113 PRO A C 1
ATOM 810 O O . PRO A 1 113 ? 7.521 9.617 2.484 1.00 91.25 113 PRO A O 1
ATOM 813 N N . ASN A 1 114 ? 6.395 8.468 4.042 1.00 88.62 114 ASN A N 1
ATOM 814 C CA . ASN A 1 114 ? 6.885 9.218 5.204 1.00 88.62 114 ASN A CA 1
ATOM 815 C C . ASN A 1 114 ? 8.276 8.781 5.697 1.00 88.62 114 ASN A C 1
ATOM 817 O O . ASN A 1 114 ? 8.815 9.407 6.606 1.00 88.62 114 ASN A O 1
ATOM 821 N N . GLU A 1 115 ? 8.834 7.712 5.134 1.00 94.56 115 GLU A N 1
ATOM 822 C CA . GLU A 1 115 ? 10.170 7.196 5.453 1.00 94.56 115 GLU A CA 1
ATOM 823 C C . GLU A 1 115 ? 11.226 7.658 4.435 1.00 94.56 115 GLU A C 1
ATOM 825 O O . GLU A 1 115 ? 12.423 7.496 4.668 1.00 94.56 115 GLU A O 1
ATOM 830 N N . ILE A 1 116 ? 10.804 8.257 3.315 1.00 97.81 116 ILE A N 1
ATOM 831 C CA . ILE A 1 116 ? 11.703 8.757 2.271 1.00 97.81 116 ILE A CA 1
ATOM 832 C C . ILE A 1 116 ? 12.473 9.981 2.788 1.00 97.81 116 ILE A C 1
ATOM 834 O O . ILE A 1 116 ? 11.892 11.011 3.138 1.00 97.81 116 ILE A O 1
ATOM 838 N N . GLY A 1 117 ? 13.803 9.865 2.815 1.00 96.44 117 GLY A N 1
ATOM 839 C CA . GLY A 1 117 ? 14.714 10.904 3.294 1.00 96.44 117 GLY A CA 1
ATOM 840 C C . GLY A 1 117 ? 14.874 12.093 2.339 1.00 96.44 117 GLY A C 1
ATOM 841 O O . GLY A 1 117 ? 14.640 12.004 1.134 1.00 96.44 117 GLY A O 1
ATOM 842 N N . ALA A 1 118 ? 15.332 13.230 2.873 1.00 94.19 118 ALA A N 1
ATOM 843 C CA . ALA A 1 118 ? 15.514 14.470 2.108 1.00 94.19 118 ALA A CA 1
ATOM 844 C C . ALA A 1 118 ? 16.601 14.381 1.014 1.00 94.19 118 ALA A C 1
ATOM 846 O O . ALA A 1 118 ? 16.600 15.168 0.065 1.00 94.19 118 ALA A O 1
ATOM 847 N N . ASP A 1 119 ? 17.538 13.442 1.135 1.00 97.00 119 ASP A N 1
ATOM 848 C CA . ASP A 1 119 ? 18.614 13.187 0.177 1.00 97.00 119 ASP A CA 1
ATOM 849 C C . ASP A 1 119 ? 18.201 12.263 -0.981 1.00 97.00 119 ASP A C 1
ATOM 851 O O . ASP A 1 119 ? 18.907 12.221 -1.993 1.00 97.00 119 ASP A O 1
ATOM 855 N N . ALA A 1 120 ? 17.041 11.601 -0.890 1.00 98.50 120 ALA A N 1
ATOM 856 C CA . ALA A 1 120 ? 16.555 10.649 -1.889 1.00 98.50 120 ALA A CA 1
ATOM 857 C C . ALA A 1 120 ? 16.496 11.246 -3.304 1.00 98.50 120 ALA A C 1
ATOM 859 O O . ALA A 1 120 ? 16.909 10.603 -4.266 1.00 98.50 120 ALA A O 1
ATOM 860 N N . VAL A 1 121 ? 16.074 12.511 -3.439 1.00 98.75 121 VAL A N 1
ATOM 861 C CA . VAL A 1 121 ? 16.022 13.195 -4.745 1.00 98.75 121 VAL A CA 1
ATOM 862 C C . VAL A 1 121 ? 17.405 13.241 -5.395 1.00 98.75 121 VAL A C 1
ATOM 864 O O . VAL A 1 121 ? 17.539 12.902 -6.564 1.00 98.75 121 VAL A O 1
ATOM 867 N N . LYS A 1 122 ? 18.449 13.598 -4.638 1.00 98.62 122 LYS A N 1
ATOM 868 C CA . LYS A 1 122 ? 19.822 13.691 -5.156 1.00 98.62 122 LYS A CA 1
ATOM 869 C C . LYS A 1 122 ? 20.353 12.320 -5.578 1.00 98.62 122 LYS A C 1
ATOM 871 O O . LYS A 1 122 ? 21.014 12.215 -6.611 1.00 98.62 122 LYS A O 1
ATOM 876 N N . LEU A 1 123 ? 20.094 11.290 -4.771 1.00 98.50 123 LEU A N 1
ATOM 877 C CA . LEU A 1 123 ? 20.513 9.919 -5.067 1.00 98.50 123 LEU A CA 1
ATOM 878 C C . LEU A 1 123 ? 19.839 9.416 -6.348 1.00 98.50 123 LEU A C 1
ATOM 880 O O . LEU A 1 123 ? 20.515 8.935 -7.254 1.00 98.50 123 LEU A O 1
ATOM 884 N N . CYS A 1 124 ? 18.533 9.632 -6.478 1.00 98.50 124 CYS A N 1
ATOM 885 C CA . CYS A 1 124 ? 17.781 9.193 -7.646 1.00 98.50 124 CYS A CA 1
ATOM 886 C C . CYS A 1 124 ? 18.041 10.024 -8.907 1.00 98.50 124 CYS A C 1
ATOM 888 O O . CYS A 1 124 ? 18.051 9.474 -10.005 1.00 98.50 124 CYS A O 1
ATOM 890 N N . GLU A 1 125 ? 18.343 11.318 -8.793 1.00 98.69 125 GLU A N 1
ATOM 891 C CA . GLU A 1 125 ? 18.843 12.112 -9.924 1.00 98.69 125 GLU A CA 1
ATOM 892 C C . GLU A 1 125 ? 20.184 11.569 -10.444 1.00 98.69 125 GLU A C 1
ATOM 894 O O . GLU A 1 125 ? 20.389 11.492 -11.659 1.00 98.69 125 GLU A O 1
ATOM 899 N N . ALA A 1 126 ? 21.086 11.154 -9.545 1.00 97.88 126 ALA A N 1
ATOM 900 C CA . ALA A 1 126 ? 22.351 10.529 -9.922 1.00 97.88 126 ALA A CA 1
ATOM 901 C C . ALA A 1 126 ? 22.133 9.173 -10.615 1.00 97.88 126 ALA A C 1
ATOM 903 O O . ALA A 1 126 ? 22.719 8.945 -11.676 1.00 97.88 126 ALA A O 1
ATOM 904 N N . ALA A 1 127 ? 21.242 8.330 -10.084 1.00 94.69 127 ALA A N 1
ATOM 905 C CA . ALA A 1 127 ? 20.893 7.040 -10.678 1.00 94.69 127 ALA A CA 1
ATOM 906 C C . ALA A 1 127 ? 20.265 7.201 -12.073 1.00 94.69 127 ALA A C 1
ATOM 908 O O . ALA A 1 127 ? 20.705 6.577 -13.033 1.00 94.69 127 ALA A O 1
ATOM 909 N N . VAL A 1 128 ? 19.306 8.120 -12.234 1.00 96.25 128 VAL A N 1
ATOM 910 C CA . VAL A 1 128 ? 18.683 8.423 -13.535 1.00 96.25 128 VAL A CA 1
ATOM 911 C C . VAL A 1 128 ? 19.694 8.969 -14.548 1.00 96.25 128 VAL A C 1
ATOM 913 O O . VAL A 1 128 ? 19.560 8.711 -15.746 1.00 96.25 128 VAL A O 1
ATOM 916 N N . LYS A 1 129 ? 20.703 9.728 -14.102 1.00 94.94 129 LYS A N 1
ATOM 917 C CA . LYS A 1 129 ? 21.779 10.224 -14.972 1.00 94.94 129 LYS A CA 1
ATOM 918 C C . LYS A 1 129 ? 22.724 9.104 -15.408 1.00 94.94 129 LYS A C 1
ATOM 920 O O . LYS A 1 129 ? 23.127 9.086 -16.567 1.00 94.94 129 LYS A O 1
ATOM 925 N N . ALA A 1 130 ? 23.091 8.212 -14.491 1.00 88.25 130 ALA A N 1
ATOM 926 C CA . ALA A 1 130 ? 23.977 7.086 -14.773 1.00 88.25 130 ALA A CA 1
ATOM 927 C C . ALA A 1 130 ? 23.287 6.004 -15.622 1.00 88.25 130 ALA A C 1
ATOM 929 O O . ALA A 1 130 ? 23.918 5.402 -16.489 1.00 88.25 130 ALA A O 1
ATOM 930 N N . TYR A 1 131 ? 21.984 5.801 -15.416 1.00 85.38 131 TYR A N 1
ATOM 931 C CA . TYR A 1 131 ? 21.207 4.714 -16.007 1.00 85.38 131 TYR A CA 1
ATOM 932 C C . TYR A 1 131 ? 19.894 5.235 -16.626 1.00 85.38 131 TYR A C 1
ATOM 934 O O . TYR A 1 131 ? 18.801 4.930 -16.141 1.00 85.38 131 TYR A O 1
ATOM 942 N N . PRO A 1 132 ? 19.961 6.024 -17.714 1.00 85.31 132 PRO A N 1
ATOM 943 C CA . PRO A 1 132 ? 18.804 6.741 -18.259 1.00 85.31 132 PRO A CA 1
ATOM 944 C C . PRO A 1 132 ? 17.669 5.847 -18.784 1.00 85.31 132 PRO A C 1
ATOM 946 O O . PRO A 1 132 ? 16.524 6.318 -18.866 1.00 85.31 132 PRO A O 1
ATOM 949 N N . ASP A 1 133 ? 17.962 4.592 -19.119 1.00 81.06 133 ASP A N 1
ATOM 950 C CA . ASP A 1 133 ? 16.991 3.637 -19.672 1.00 81.06 133 ASP A CA 1
ATOM 951 C C . ASP A 1 133 ? 16.320 2.777 -18.596 1.00 81.06 133 ASP A C 1
ATOM 953 O O . ASP A 1 133 ? 15.307 2.136 -18.863 1.00 81.06 133 ASP A O 1
ATOM 957 N N . VAL A 1 134 ? 16.841 2.785 -17.366 1.00 83.56 134 VAL A N 1
ATOM 958 C CA . VAL A 1 134 ? 16.280 2.002 -16.265 1.00 83.56 134 VAL A CA 1
ATOM 959 C C . VAL A 1 134 ? 15.014 2.689 -15.757 1.00 83.56 134 VAL A C 1
ATOM 961 O O . VAL A 1 134 ? 15.051 3.756 -15.139 1.00 83.56 134 VAL A O 1
ATOM 964 N N . ALA A 1 135 ? 13.863 2.076 -16.039 1.00 90.56 135 ALA A N 1
ATOM 965 C CA . ALA A 1 135 ? 12.560 2.660 -15.740 1.00 90.56 135 ALA A CA 1
ATOM 966 C C . ALA A 1 135 ? 12.321 2.840 -14.229 1.00 90.56 135 ALA A C 1
ATOM 968 O O . ALA A 1 135 ? 11.750 3.859 -13.834 1.00 90.56 135 ALA A O 1
ATOM 969 N N . ARG A 1 136 ? 12.799 1.904 -13.389 1.00 93.31 136 ARG A N 1
ATOM 970 C CA . ARG A 1 136 ? 12.606 1.964 -11.928 1.00 93.31 136 ARG A CA 1
ATOM 971 C C . ARG A 1 136 ? 13.221 3.212 -11.299 1.00 93.31 136 ARG A C 1
ATOM 973 O O . ARG A 1 136 ? 12.527 3.901 -10.569 1.00 93.31 136 ARG A O 1
ATOM 980 N N . PHE A 1 137 ? 14.429 3.626 -11.697 1.00 95.69 137 PHE A N 1
ATOM 981 C CA . PHE A 1 137 ? 15.059 4.822 -11.122 1.00 95.69 137 PHE A CA 1
ATOM 982 C C . PHE A 1 137 ? 14.279 6.102 -11.424 1.00 95.69 137 PHE A C 1
ATOM 984 O O . PHE A 1 137 ? 14.285 7.044 -10.637 1.00 95.69 137 PHE A O 1
ATOM 991 N N . ARG A 1 138 ? 13.560 6.151 -12.553 1.00 98.38 138 ARG A N 1
ATOM 992 C CA . ARG A 1 138 ? 12.657 7.273 -12.854 1.00 98.38 138 ARG A CA 1
ATOM 993 C C . ARG A 1 138 ? 11.416 7.249 -11.975 1.00 98.38 138 ARG A C 1
ATOM 995 O O . ARG A 1 138 ? 10.955 8.309 -11.558 1.00 98.38 138 ARG A O 1
ATOM 1002 N N . TYR A 1 139 ? 10.886 6.061 -11.700 1.00 98.56 139 TYR A N 1
ATOM 1003 C CA . TYR A 1 139 ? 9.767 5.899 -10.784 1.00 98.56 139 TYR A CA 1
ATOM 1004 C C . TYR A 1 139 ? 10.167 6.285 -9.353 1.00 98.56 139 TYR A C 1
ATOM 1006 O O . TYR A 1 139 ? 9.504 7.123 -8.747 1.00 98.56 139 TYR A O 1
ATOM 1014 N N . GLU A 1 140 ? 11.295 5.779 -8.862 1.00 98.62 140 GLU A N 1
ATOM 1015 C CA . GLU A 1 140 ? 11.859 6.094 -7.545 1.00 98.62 140 GLU A CA 1
ATOM 1016 C C . GLU A 1 140 ? 12.203 7.584 -7.410 1.00 98.62 140 GLU A C 1
ATOM 1018 O O . GLU A 1 140 ? 11.855 8.211 -6.408 1.00 98.62 140 GLU A O 1
ATOM 1023 N N . LEU A 1 141 ? 12.758 8.212 -8.457 1.00 98.81 141 LEU A N 1
ATOM 1024 C CA . LEU A 1 141 ? 12.896 9.671 -8.516 1.00 98.81 141 LEU A CA 1
ATOM 1025 C C . LEU A 1 141 ? 11.535 10.368 -8.381 1.00 98.81 141 LEU A C 1
ATOM 1027 O O . LEU A 1 141 ? 11.410 11.344 -7.646 1.00 98.81 141 LEU A O 1
ATOM 1031 N N . GLY A 1 142 ? 10.506 9.866 -9.062 1.00 98.62 142 GLY A N 1
ATOM 1032 C CA . GLY A 1 142 ? 9.131 10.335 -8.919 1.00 98.62 142 GLY A CA 1
ATOM 1033 C C . GLY A 1 142 ? 8.636 10.302 -7.473 1.00 98.62 142 GLY A C 1
ATOM 1034 O O . GLY A 1 142 ? 8.120 11.307 -6.980 1.00 98.62 142 GLY A O 1
ATOM 1035 N N . ARG A 1 143 ? 8.859 9.190 -6.766 1.00 98.56 143 ARG A N 1
ATOM 1036 C CA . ARG A 1 143 ? 8.512 9.040 -5.343 1.00 98.56 143 ARG A CA 1
ATOM 1037 C C . ARG A 1 143 ? 9.276 10.022 -4.459 1.00 98.56 143 ARG A C 1
ATOM 1039 O O . ARG A 1 143 ? 8.666 10.716 -3.647 1.00 98.56 143 ARG A O 1
ATOM 1046 N N . ALA A 1 144 ? 10.587 10.146 -4.666 1.00 98.69 144 ALA A N 1
ATOM 1047 C CA . ALA A 1 144 ? 11.426 11.094 -3.937 1.00 98.69 144 ALA A CA 1
ATOM 1048 C C . ALA A 1 144 ? 10.980 12.550 -4.154 1.00 98.69 144 ALA A C 1
ATOM 1050 O O . ALA A 1 144 ? 10.939 13.349 -3.218 1.00 98.69 144 ALA A O 1
ATOM 1051 N N . LEU A 1 145 ? 10.595 12.904 -5.382 1.00 98.62 145 LEU A N 1
ATOM 1052 C CA . LEU A 1 145 ? 10.084 14.232 -5.716 1.00 98.62 145 LEU A CA 1
ATOM 1053 C C . LEU A 1 145 ? 8.709 14.500 -5.084 1.00 98.62 145 LEU A C 1
ATOM 1055 O O . LEU A 1 145 ? 8.485 15.623 -4.632 1.00 98.62 145 LEU A O 1
ATOM 1059 N N . LEU A 1 146 ? 7.814 13.504 -5.005 1.00 98.00 146 LEU A N 1
ATOM 1060 C CA . LEU A 1 146 ? 6.544 13.628 -4.271 1.00 98.00 146 LEU A CA 1
ATOM 1061 C C . LEU A 1 146 ? 6.786 13.876 -2.780 1.00 98.00 146 LEU A C 1
ATOM 1063 O O . LEU A 1 146 ? 6.212 14.816 -2.232 1.00 98.00 146 LEU A O 1
ATOM 1067 N N . ALA A 1 147 ? 7.672 13.100 -2.149 1.00 97.44 147 ALA A N 1
ATOM 1068 C CA . ALA A 1 147 ? 8.044 13.287 -0.744 1.00 97.44 147 ALA A CA 1
ATOM 1069 C C . ALA A 1 147 ? 8.657 14.677 -0.483 1.00 97.44 147 ALA A C 1
ATOM 1071 O O . ALA A 1 147 ? 8.391 15.298 0.543 1.00 97.44 147 ALA A O 1
ATOM 1072 N N . ALA A 1 148 ? 9.408 15.216 -1.450 1.00 97.25 148 ALA A N 1
ATOM 1073 C CA . ALA A 1 148 ? 9.964 16.568 -1.403 1.00 97.25 148 ALA A CA 1
ATOM 1074 C C . ALA A 1 148 ? 8.972 17.685 -1.804 1.00 97.25 148 ALA A C 1
ATOM 1076 O O . ALA A 1 148 ? 9.372 18.846 -1.910 1.00 97.25 148 ALA A O 1
ATOM 1077 N N . GLY A 1 149 ? 7.705 17.364 -2.092 1.00 96.50 149 GLY A N 1
ATOM 1078 C CA . GLY A 1 149 ? 6.684 18.334 -2.506 1.00 96.50 149 GLY A CA 1
ATOM 1079 C C . GLY A 1 149 ? 6.861 18.905 -3.922 1.00 96.50 149 GLY A C 1
ATOM 1080 O O . GLY A 1 149 ? 6.173 19.851 -4.303 1.00 96.50 149 GLY A O 1
ATOM 1081 N N . LYS A 1 150 ? 7.755 18.341 -4.741 1.00 97.88 150 LYS A N 1
ATOM 1082 C CA . LYS A 1 150 ? 8.048 18.774 -6.120 1.00 97.88 150 LYS A CA 1
ATOM 1083 C C . LYS A 1 150 ? 7.106 18.099 -7.125 1.00 97.88 150 LYS A C 1
ATOM 1085 O O . LYS A 1 150 ? 7.540 17.368 -8.017 1.00 97.88 150 LYS A O 1
ATOM 1090 N N . VAL A 1 151 ? 5.806 18.352 -6.978 1.00 97.56 151 VAL A N 1
ATOM 1091 C CA . VAL A 1 151 ? 4.732 17.588 -7.640 1.00 97.56 151 VAL A CA 1
ATOM 1092 C C . VAL A 1 151 ? 4.845 17.552 -9.171 1.00 97.56 151 VAL A C 1
ATOM 1094 O O . VAL A 1 151 ? 4.755 16.476 -9.757 1.00 97.56 151 VAL A O 1
ATOM 1097 N N . ASP A 1 152 ? 5.093 18.680 -9.840 1.00 97.44 152 ASP A N 1
ATOM 1098 C CA . ASP A 1 152 ? 5.161 18.705 -11.313 1.00 97.44 152 ASP A CA 1
ATOM 1099 C C . ASP A 1 152 ? 6.346 17.902 -11.866 1.00 97.44 152 ASP A C 1
ATOM 1101 O O . ASP A 1 152 ? 6.226 17.189 -12.867 1.00 97.44 152 ASP A O 1
ATOM 1105 N N . GLN A 1 153 ? 7.497 17.982 -11.191 1.00 98.38 153 GLN A N 1
ATOM 1106 C CA . GLN A 1 153 ? 8.684 17.209 -11.557 1.00 98.38 153 GLN A CA 1
ATOM 1107 C C . GLN A 1 153 ? 8.437 15.719 -11.318 1.00 98.38 153 GLN A C 1
ATOM 1109 O O . GLN A 1 153 ? 8.779 14.900 -12.173 1.00 98.38 153 GLN A O 1
ATOM 1114 N N . ALA A 1 154 ? 7.790 15.379 -10.199 1.00 98.50 154 ALA A N 1
ATOM 1115 C CA . ALA A 1 154 ? 7.429 14.008 -9.881 1.00 98.50 154 ALA A CA 1
ATOM 1116 C C . ALA A 1 154 ? 6.523 13.400 -10.950 1.00 98.50 154 ALA A C 1
ATOM 1118 O O . ALA A 1 154 ? 6.838 12.346 -11.495 1.00 98.50 154 ALA A O 1
ATOM 1119 N N . ARG A 1 155 ? 5.443 14.100 -11.324 1.00 98.25 155 ARG A N 1
ATOM 1120 C CA . ARG A 1 155 ? 4.520 13.667 -12.384 1.00 98.25 155 ARG A CA 1
ATOM 1121 C C . ARG A 1 155 ? 5.252 13.365 -13.685 1.00 98.25 155 ARG A C 1
ATOM 1123 O O . ARG A 1 155 ? 4.999 12.338 -14.309 1.00 98.25 155 ARG A O 1
ATOM 1130 N N . LYS A 1 156 ? 6.188 14.232 -14.082 1.00 98.19 156 LYS A N 1
ATOM 1131 C CA . LYS A 1 156 ? 7.001 14.023 -15.285 1.00 98.19 156 LYS A CA 1
ATOM 1132 C C . LYS A 1 156 ? 7.894 12.784 -15.164 1.00 98.19 156 LYS A C 1
ATOM 1134 O O . LYS A 1 156 ? 7.964 12.011 -16.114 1.00 98.19 156 LYS A O 1
ATOM 1139 N N . ALA A 1 157 ? 8.557 12.585 -14.027 1.00 98.62 157 ALA A N 1
ATOM 1140 C CA . ALA A 1 157 ? 9.410 11.419 -13.794 1.00 98.62 157 ALA A CA 1
ATOM 1141 C C . ALA A 1 157 ? 8.603 10.106 -13.794 1.00 98.62 157 ALA A C 1
ATOM 1143 O O . ALA A 1 157 ? 8.986 9.146 -14.462 1.00 98.62 157 ALA A O 1
ATOM 1144 N N . ILE A 1 158 ? 7.437 10.100 -13.140 1.00 98.75 158 ILE A N 1
ATOM 1145 C CA . ILE A 1 158 ? 6.506 8.964 -13.102 1.00 98.75 158 ILE A CA 1
ATOM 1146 C C . ILE A 1 158 ? 5.986 8.650 -14.511 1.00 98.75 158 ILE A C 1
ATOM 1148 O O . ILE A 1 158 ? 5.999 7.490 -14.917 1.00 98.75 158 ILE A O 1
ATOM 1152 N N . GLN A 1 159 ? 5.603 9.666 -15.294 1.00 98.44 159 GLN A N 1
ATOM 1153 C CA . GLN A 1 159 ? 5.195 9.469 -16.688 1.00 98.44 159 GLN A CA 1
ATOM 1154 C C . GLN A 1 159 ? 6.320 8.837 -17.514 1.00 98.44 159 GLN A C 1
ATOM 1156 O O . GLN A 1 159 ? 6.101 7.842 -18.194 1.00 98.44 159 GLN A O 1
ATOM 1161 N N . GLN A 1 160 ? 7.550 9.345 -17.396 1.00 98.06 160 GLN A N 1
ATOM 1162 C CA . GLN A 1 160 ? 8.704 8.782 -18.102 1.00 98.06 160 GLN A CA 1
ATOM 1163 C C . GLN A 1 160 ? 9.005 7.329 -17.711 1.00 98.06 160 GLN A C 1
ATOM 1165 O O . GLN A 1 160 ? 9.520 6.579 -18.545 1.00 98.06 160 GLN A O 1
ATOM 1170 N N . ALA A 1 161 ? 8.740 6.945 -16.461 1.00 98.00 161 ALA A N 1
ATOM 1171 C CA . ALA A 1 161 ? 8.861 5.566 -16.004 1.00 98.00 161 ALA A CA 1
ATOM 1172 C C . ALA A 1 161 ? 7.763 4.681 -16.615 1.00 98.00 161 ALA A C 1
ATOM 1174 O O . ALA A 1 161 ? 8.062 3.615 -17.152 1.00 98.00 161 ALA A O 1
ATOM 1175 N N . ALA A 1 162 ? 6.509 5.144 -16.598 1.00 97.12 162 ALA A N 1
ATOM 1176 C CA . ALA A 1 162 ? 5.373 4.444 -17.197 1.00 97.12 162 ALA A CA 1
ATOM 1177 C C . ALA A 1 162 ? 5.549 4.240 -18.715 1.00 97.12 162 ALA A C 1
ATOM 1179 O O . ALA A 1 162 ? 5.325 3.136 -19.211 1.00 97.12 162 ALA A O 1
ATOM 1180 N N . ASP A 1 163 ? 6.039 5.257 -19.432 1.00 96.00 163 ASP A N 1
ATOM 1181 C CA . ASP A 1 163 ? 6.348 5.191 -20.871 1.00 96.00 163 ASP A CA 1
ATOM 1182 C C . ASP A 1 163 ? 7.434 4.148 -21.189 1.00 96.00 163 ASP A C 1
ATOM 1184 O O . ASP A 1 163 ? 7.481 3.605 -22.290 1.00 96.00 163 ASP A O 1
ATOM 1188 N N . ARG A 1 164 ? 8.295 3.838 -20.211 1.00 90.38 164 ARG A N 1
ATOM 1189 C CA . ARG A 1 164 ? 9.323 2.783 -20.274 1.00 90.38 164 ARG A CA 1
ATOM 1190 C C . ARG A 1 164 ? 8.841 1.448 -19.704 1.00 90.38 164 ARG A C 1
ATOM 1192 O O . ARG A 1 164 ? 9.641 0.563 -19.422 1.00 90.38 164 ARG A O 1
ATOM 1199 N N . GLY A 1 165 ? 7.534 1.300 -19.512 1.00 89.12 165 GLY A N 1
ATOM 1200 C CA . GLY A 1 165 ? 6.914 0.051 -19.092 1.00 89.12 165 GLY A CA 1
ATOM 1201 C C . GLY A 1 165 ? 6.891 -0.198 -17.585 1.00 89.12 165 GLY A C 1
ATOM 1202 O O . GLY A 1 165 ? 6.497 -1.294 -17.197 1.00 89.12 165 GLY A O 1
ATOM 1203 N N . HIS A 1 166 ? 7.249 0.776 -16.737 1.00 94.81 166 HIS A N 1
ATOM 1204 C CA . HIS A 1 166 ? 7.202 0.597 -15.283 1.00 94.81 166 HIS A CA 1
ATOM 1205 C C . HIS A 1 166 ? 5.765 0.440 -14.767 1.00 94.81 166 HIS A C 1
ATOM 1207 O O . HIS A 1 166 ? 4.975 1.386 -14.792 1.00 94.81 166 HIS A O 1
ATOM 1213 N N . VAL A 1 167 ? 5.421 -0.746 -14.269 1.00 95.38 167 VAL A N 1
ATOM 1214 C CA . VAL A 1 167 ? 4.050 -1.145 -13.919 1.00 95.38 167 VAL A CA 1
ATOM 1215 C C . VAL A 1 167 ? 3.488 -0.320 -12.761 1.00 95.38 167 VAL A C 1
ATOM 1217 O O . VAL A 1 167 ? 2.424 0.287 -12.892 1.00 95.38 167 VAL A O 1
ATOM 1220 N N . ARG A 1 168 ? 4.226 -0.216 -11.652 1.00 96.88 168 ARG A N 1
ATOM 1221 C CA . ARG A 1 168 ? 3.817 0.567 -10.476 1.00 96.88 168 ARG A CA 1
ATOM 1222 C C . ARG A 1 168 ? 3.702 2.070 -10.788 1.00 96.88 168 ARG A C 1
ATOM 1224 O O . ARG A 1 168 ? 2.882 2.758 -10.187 1.00 96.88 168 ARG A O 1
ATOM 1231 N N . ALA A 1 169 ? 4.435 2.578 -11.785 1.00 98.50 169 ALA A N 1
ATOM 1232 C CA . ALA A 1 169 ? 4.324 3.980 -12.197 1.00 98.50 169 ALA A CA 1
ATOM 1233 C C . ALA A 1 169 ? 2.986 4.263 -12.900 1.00 98.50 169 ALA A C 1
ATOM 1235 O O . ALA A 1 169 ? 2.407 5.330 -12.713 1.00 98.50 169 ALA A O 1
ATOM 1236 N N . VAL A 1 170 ? 2.456 3.292 -13.657 1.00 98.69 170 VAL A N 1
ATOM 1237 C CA . VAL A 1 170 ? 1.110 3.375 -14.250 1.00 98.69 170 VAL A CA 1
ATOM 1238 C C . VAL A 1 170 ? 0.052 3.502 -13.152 1.00 98.69 170 VAL A C 1
ATOM 1240 O O . VAL A 1 170 ? -0.824 4.358 -13.251 1.00 98.69 170 VAL A O 1
ATOM 1243 N N . PHE A 1 171 ? 0.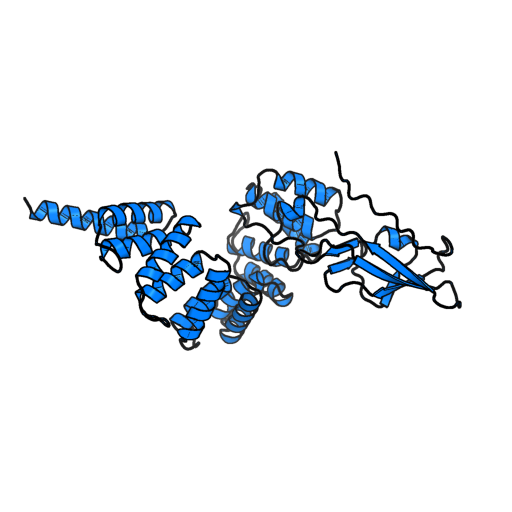157 2.707 -12.081 1.00 98.56 171 PHE A N 1
ATOM 1244 C CA . PHE A 1 171 ? -0.712 2.853 -10.910 1.00 98.56 171 PHE A CA 1
ATOM 1245 C C . PHE A 1 171 ? -0.603 4.255 -10.291 1.00 98.56 171 PHE A C 1
ATOM 1247 O O . PHE A 1 171 ? -1.630 4.884 -10.027 1.00 98.56 171 PHE A O 1
ATOM 1254 N N . GLU A 1 172 ? 0.620 4.755 -10.101 1.00 98.56 172 GLU A N 1
ATOM 1255 C CA . GLU A 1 172 ? 0.868 6.054 -9.470 1.00 98.56 172 GLU A CA 1
ATOM 1256 C C . GLU A 1 172 ? 0.247 7.206 -10.276 1.00 98.56 172 GLU A C 1
ATOM 1258 O O . GLU A 1 172 ? -0.386 8.088 -9.702 1.00 98.56 172 GLU A O 1
ATOM 1263 N N . LEU A 1 173 ? 0.304 7.168 -11.615 1.00 98.56 173 LEU A N 1
ATOM 1264 C CA . LEU A 1 173 ? -0.432 8.123 -12.459 1.00 98.56 173 LEU A CA 1
ATOM 1265 C C . LEU A 1 173 ? -1.938 8.086 -12.169 1.00 98.56 173 LEU A C 1
ATOM 1267 O O . LEU A 1 173 ? -2.572 9.136 -12.039 1.00 98.56 173 LEU A O 1
ATOM 1271 N N . GLY A 1 174 ? -2.508 6.889 -12.015 1.00 98.25 174 GLY A N 1
ATOM 1272 C CA . GLY A 1 174 ? -3.899 6.718 -11.607 1.00 98.25 174 GLY A CA 1
ATOM 1273 C C . GLY A 1 174 ? -4.197 7.351 -10.249 1.00 98.25 174 GLY A C 1
ATOM 1274 O O . GLY A 1 174 ? -5.212 8.029 -10.099 1.00 98.25 174 GLY A O 1
ATOM 1275 N N . TYR A 1 175 ? -3.295 7.196 -9.278 1.00 98.00 175 TYR A N 1
ATOM 1276 C CA . TYR A 1 175 ? -3.405 7.831 -7.965 1.00 98.00 175 TYR A CA 1
ATOM 1277 C C . TYR A 1 175 ? -3.421 9.359 -8.059 1.00 98.00 175 TYR A C 1
ATOM 1279 O O . TYR A 1 175 ? -4.353 9.977 -7.545 1.00 98.00 175 TYR A O 1
ATOM 1287 N N . LEU A 1 176 ? -2.496 9.959 -8.812 1.00 98.00 176 LEU A N 1
ATOM 1288 C CA . LEU A 1 176 ? -2.442 11.412 -9.018 1.00 98.00 176 LEU A CA 1
ATOM 1289 C C . LEU A 1 176 ? -3.723 11.956 -9.677 1.00 98.00 176 LEU A C 1
ATOM 1291 O O . LEU A 1 176 ? -4.203 13.027 -9.301 1.00 98.00 176 LEU A O 1
ATOM 1295 N N . HIS A 1 177 ? -4.316 11.214 -10.620 1.00 98.12 177 HIS A N 1
ATOM 1296 C CA . HIS A 1 177 ? -5.621 11.549 -11.203 1.00 98.12 177 HIS A CA 1
ATOM 1297 C C . HIS A 1 177 ? -6.777 11.395 -10.210 1.00 98.12 177 HIS A C 1
ATOM 1299 O O . HIS A 1 177 ? -7.685 12.224 -10.200 1.00 98.12 177 HIS A O 1
ATOM 1305 N N . ALA A 1 178 ? -6.766 10.368 -9.363 1.00 97.44 178 ALA A N 1
ATOM 1306 C CA . ALA A 1 178 ? -7.831 10.150 -8.389 1.00 97.44 178 ALA A CA 1
ATOM 1307 C C . ALA A 1 178 ? -7.858 11.230 -7.297 1.00 97.44 178 ALA A C 1
ATOM 1309 O O . ALA A 1 178 ? -8.945 11.587 -6.836 1.00 97.44 178 ALA A O 1
ATOM 1310 N N . THR A 1 179 ? -6.687 11.728 -6.889 1.00 96.00 179 THR A N 1
ATOM 1311 C CA . THR A 1 179 ? -6.528 12.736 -5.829 1.00 96.00 179 THR A CA 1
ATOM 1312 C C . THR A 1 179 ? -6.485 14.172 -6.347 1.00 96.00 179 THR A C 1
ATOM 1314 O O . THR A 1 179 ? -6.708 15.097 -5.570 1.00 96.00 179 THR A O 1
ATOM 1317 N N . GLY A 1 180 ? -6.190 14.383 -7.634 1.00 95.88 180 GLY A N 1
ATOM 1318 C CA . GLY A 1 180 ? -5.923 15.717 -8.177 1.00 95.88 180 GLY A CA 1
ATOM 1319 C C . GLY A 1 180 ? -4.580 16.296 -7.712 1.00 95.88 180 GLY A C 1
ATOM 1320 O O . GLY A 1 180 ? -4.418 17.510 -7.587 1.00 95.88 180 GLY A O 1
ATOM 1321 N N . THR A 1 181 ? -3.595 15.446 -7.412 1.00 94.06 181 THR A N 1
ATOM 1322 C CA . THR A 1 181 ? -2.272 15.899 -6.961 1.00 94.06 181 THR A CA 1
ATOM 1323 C C . THR A 1 181 ? -1.486 16.484 -8.138 1.00 94.06 181 THR A C 1
ATOM 1325 O O . THR A 1 181 ? -0.906 15.758 -8.943 1.00 94.06 181 THR A O 1
ATOM 1328 N N . GLY A 1 182 ? -1.472 17.817 -8.245 1.00 90.88 182 GLY A N 1
ATOM 1329 C CA . GLY A 1 182 ? -0.789 18.548 -9.321 1.00 90.88 182 GLY A CA 1
ATOM 1330 C C . GLY A 1 182 ? -1.530 18.553 -10.660 1.00 90.88 182 GLY A C 1
ATOM 1331 O O . GLY A 1 182 ? -0.928 18.859 -11.686 1.00 90.88 182 GLY A O 1
ATOM 1332 N N . LEU A 1 183 ? -2.812 18.178 -10.674 1.00 95.00 183 LEU A N 1
ATOM 1333 C CA . LEU A 1 183 ? -3.710 18.252 -11.830 1.00 95.00 183 LEU A CA 1
ATOM 1334 C C . LEU A 1 183 ? -5.181 18.250 -11.376 1.00 95.00 183 LEU A C 1
ATOM 1336 O O . LEU A 1 183 ? -5.469 18.041 -10.204 1.00 95.00 183 LEU A O 1
ATOM 1340 N N . ALA A 1 184 ? -6.129 18.456 -12.292 1.00 96.12 184 ALA A N 1
ATOM 1341 C CA . ALA A 1 184 ? -7.548 18.304 -11.969 1.00 96.12 184 ALA A CA 1
ATOM 1342 C C . ALA A 1 184 ? -7.887 16.831 -11.684 1.00 96.12 184 ALA A C 1
ATOM 1344 O O . ALA A 1 184 ? -7.484 15.946 -12.438 1.00 96.12 184 ALA A O 1
ATOM 1345 N N . ALA A 1 185 ? -8.642 16.566 -10.616 1.00 97.06 185 ALA A N 1
ATOM 1346 C CA . ALA A 1 185 ? -9.063 15.207 -10.299 1.00 97.06 185 ALA A CA 1
ATOM 1347 C C . ALA A 1 185 ? -9.947 14.628 -11.420 1.00 97.06 185 ALA A C 1
ATOM 1349 O O . ALA A 1 185 ? -10.919 15.252 -11.844 1.00 97.06 185 ALA A O 1
ATOM 1350 N N . ASP A 1 186 ? -9.628 13.415 -11.868 1.00 97.62 186 ASP A N 1
ATOM 1351 C CA . ASP A 1 186 ? -10.368 12.677 -12.890 1.00 97.62 186 ASP A CA 1
ATOM 1352 C C . ASP A 1 186 ? -10.426 11.192 -12.517 1.00 97.62 186 ASP A C 1
ATOM 1354 O O . ASP A 1 186 ? -9.492 10.415 -12.734 1.00 97.62 186 ASP A O 1
ATOM 1358 N N . ARG A 1 187 ? -11.564 10.780 -11.951 1.00 97.06 187 ARG A N 1
ATOM 1359 C CA . ARG A 1 187 ? -11.772 9.393 -11.526 1.00 97.06 187 ARG A CA 1
ATOM 1360 C C . ARG A 1 187 ? -11.835 8.418 -12.701 1.00 97.06 187 ARG A C 1
ATOM 1362 O O . ARG A 1 187 ? -11.414 7.274 -12.549 1.00 97.06 187 ARG A O 1
ATOM 1369 N N . LYS A 1 188 ? -12.362 8.837 -13.855 1.00 97.31 188 LYS A N 1
ATOM 1370 C CA . LYS A 1 188 ? -12.489 7.956 -15.020 1.00 97.31 188 LYS A CA 1
ATOM 1371 C C . LYS A 1 188 ? -11.104 7.645 -15.578 1.00 97.31 188 LYS A C 1
ATOM 1373 O O . LYS A 1 188 ? -10.791 6.479 -15.804 1.00 97.31 188 LYS A O 1
ATOM 1378 N N . GLN A 1 189 ? -10.263 8.667 -15.714 1.00 97.75 189 GLN A N 1
ATOM 1379 C CA . GLN A 1 189 ? -8.873 8.495 -16.125 1.00 97.75 189 GLN A CA 1
ATOM 1380 C C . GLN A 1 189 ? -8.075 7.674 -15.102 1.00 97.75 189 GLN A C 1
ATOM 1382 O O . GLN A 1 189 ? -7.324 6.781 -15.493 1.00 97.75 189 GLN A O 1
ATOM 1387 N N . ALA A 1 190 ? -8.279 7.908 -13.800 1.00 98.50 190 ALA A N 1
ATOM 1388 C CA . ALA A 1 190 ? -7.661 7.098 -12.751 1.00 98.50 190 ALA A CA 1
ATOM 1389 C C . ALA A 1 190 ? -7.993 5.605 -12.892 1.00 98.50 190 ALA A C 1
ATOM 1391 O O . ALA A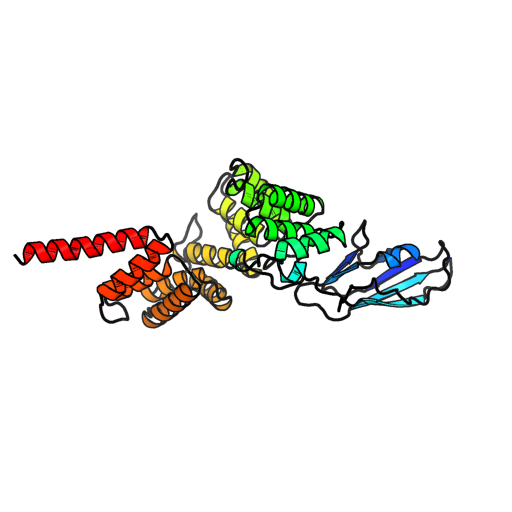 1 190 ? -7.101 4.763 -12.841 1.00 98.50 190 ALA A O 1
ATOM 1392 N N . ASN A 1 191 ? -9.263 5.277 -13.142 1.00 98.69 191 ASN A N 1
ATOM 1393 C CA . ASN A 1 191 ? -9.703 3.896 -13.323 1.00 98.69 191 ASN A CA 1
ATOM 1394 C C . ASN A 1 191 ? -9.089 3.232 -14.566 1.00 98.69 191 ASN A C 1
ATOM 1396 O O . ASN A 1 191 ? -8.760 2.050 -14.503 1.00 98.69 191 ASN A O 1
ATOM 1400 N N . THR A 1 192 ? -8.861 3.976 -15.656 1.00 98.62 192 THR A N 1
ATOM 1401 C CA . THR A 1 192 ? -8.113 3.471 -16.823 1.00 98.62 192 THR A CA 1
ATOM 1402 C C . THR A 1 192 ? -6.698 3.041 -16.430 1.00 98.62 192 THR A C 1
ATOM 1404 O O . THR A 1 192 ? -6.256 1.953 -16.794 1.00 98.62 192 THR A O 1
ATOM 1407 N N . PHE A 1 193 ? -5.997 3.866 -15.649 1.00 98.75 193 PHE A N 1
ATOM 1408 C CA . PHE A 1 193 ? -4.656 3.545 -15.162 1.00 98.75 193 PHE A CA 1
ATOM 1409 C C . PHE A 1 193 ? -4.653 2.378 -14.169 1.00 98.75 193 PHE A C 1
ATOM 1411 O O . PHE A 1 193 ? -3.817 1.483 -14.280 1.00 98.75 193 PHE A O 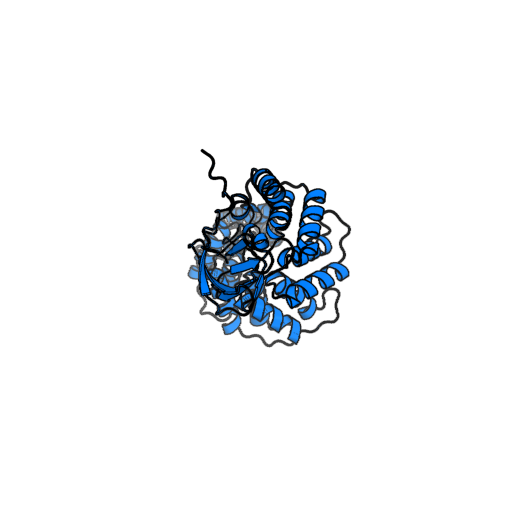1
ATOM 1418 N N . TYR A 1 194 ? -5.604 2.340 -13.232 1.00 98.81 194 TYR A N 1
ATOM 1419 C CA . TYR A 1 194 ? -5.717 1.241 -12.273 1.00 98.81 194 TYR A CA 1
ATOM 1420 C C . TYR A 1 194 ? -6.001 -0.096 -12.954 1.00 98.81 194 TYR A C 1
ATOM 1422 O O . TYR A 1 194 ? -5.368 -1.087 -12.600 1.00 98.81 194 TYR A O 1
ATOM 1430 N N . ALA A 1 195 ? -6.891 -0.123 -13.950 1.00 98.81 195 ALA A N 1
ATOM 1431 C CA . ALA A 1 195 ? -7.149 -1.318 -14.745 1.00 98.81 195 ALA A CA 1
ATOM 1432 C C . ALA A 1 195 ? -5.881 -1.779 -15.482 1.00 98.81 195 ALA A C 1
ATOM 1434 O O . ALA A 1 195 ? -5.495 -2.937 -15.357 1.00 98.81 195 ALA A O 1
ATOM 1435 N N . ALA A 1 196 ? -5.174 -0.865 -16.156 1.00 98.56 196 ALA A N 1
ATOM 1436 C CA . ALA A 1 196 ? -3.944 -1.189 -16.879 1.00 98.56 196 ALA A CA 1
ATOM 1437 C C . ALA A 1 196 ? -2.819 -1.712 -15.964 1.00 98.56 196 ALA A C 1
ATOM 1439 O O . ALA A 1 196 ? -2.077 -2.614 -16.350 1.00 98.56 196 ALA A O 1
ATOM 1440 N N . ALA A 1 197 ? -2.682 -1.164 -14.753 1.00 98.25 197 ALA A N 1
ATOM 1441 C CA . ALA A 1 197 ? -1.732 -1.666 -13.762 1.00 98.25 197 ALA A CA 1
ATOM 1442 C C . ALA A 1 197 ? -2.158 -3.044 -13.220 1.00 98.25 197 ALA A C 1
ATOM 1444 O O . ALA A 1 197 ? -1.336 -3.959 -13.155 1.00 98.25 197 ALA A O 1
ATOM 1445 N N . ALA A 1 198 ? -3.444 -3.222 -12.895 1.00 98.44 198 ALA A N 1
ATOM 1446 C CA . ALA A 1 198 ? -3.994 -4.491 -12.419 1.00 98.44 198 ALA A CA 1
ATOM 1447 C C . ALA A 1 198 ? -3.819 -5.626 -13.443 1.00 98.44 198 ALA A C 1
ATOM 1449 O O . ALA A 1 198 ? -3.423 -6.728 -13.066 1.00 98.44 198 ALA A O 1
ATOM 1450 N N . ASP A 1 199 ? -4.047 -5.346 -14.729 1.00 97.75 199 ASP A N 1
ATOM 1451 C CA . ASP A 1 199 ? -3.869 -6.306 -15.827 1.00 97.75 199 ASP A CA 1
ATOM 1452 C C . ASP A 1 199 ? -2.407 -6.766 -15.964 1.00 97.75 199 ASP A C 1
ATOM 1454 O O . ASP A 1 199 ? -2.142 -7.887 -16.398 1.00 97.75 199 ASP A O 1
ATOM 1458 N N . LYS A 1 200 ? -1.450 -5.931 -15.538 1.00 93.19 200 LYS A N 1
ATOM 1459 C CA . LYS A 1 200 ? -0.018 -6.264 -15.473 1.00 93.19 200 LYS A CA 1
ATOM 1460 C C . LYS A 1 200 ? 0.420 -6.878 -14.139 1.00 93.19 200 LYS A C 1
ATOM 1462 O O . LYS A 1 200 ? 1.613 -7.067 -13.925 1.00 93.19 200 LYS A O 1
ATOM 1467 N N . GLY A 1 201 ? -0.516 -7.208 -13.250 1.00 92.94 201 GLY A N 1
ATOM 1468 C CA . GLY A 1 201 ? -0.214 -7.897 -11.994 1.00 92.94 201 GLY A CA 1
ATOM 1469 C C . GLY A 1 201 ? 0.009 -6.982 -10.791 1.00 92.94 201 GLY A C 1
ATOM 1470 O O . GLY A 1 201 ? 0.369 -7.472 -9.727 1.00 92.94 201 GLY A O 1
ATOM 1471 N N . ASP A 1 202 ? -0.166 -5.668 -10.928 1.00 96.38 202 ASP A N 1
ATOM 1472 C CA . ASP A 1 202 ? 0.203 -4.721 -9.881 1.00 96.38 202 ASP A CA 1
ATOM 1473 C C . ASP A 1 202 ? -0.701 -4.804 -8.632 1.00 96.38 202 ASP A C 1
ATOM 1475 O O . ASP A 1 202 ? -1.899 -4.544 -8.758 1.00 96.38 202 ASP A O 1
ATOM 1479 N N . PRO A 1 203 ? -0.193 -5.070 -7.412 1.00 97.25 203 PRO A N 1
ATOM 1480 C CA . PRO A 1 203 ? -1.059 -5.257 -6.244 1.00 97.25 203 PRO A CA 1
ATOM 1481 C C . PRO A 1 203 ? -1.822 -3.995 -5.802 1.00 97.25 203 PRO A C 1
ATOM 1483 O O . PRO A 1 203 ? -2.971 -4.108 -5.359 1.00 97.25 203 PRO A O 1
ATOM 1486 N N . TYR A 1 204 ? -1.260 -2.788 -5.947 1.00 98.25 204 TYR A N 1
ATOM 1487 C CA . TYR A 1 204 ? -2.020 -1.571 -5.629 1.00 98.25 204 TYR A CA 1
ATOM 1488 C C . TYR A 1 204 ? -3.023 -1.244 -6.744 1.00 98.25 204 TYR A C 1
ATOM 1490 O O . TYR A 1 204 ? -4.154 -0.863 -6.448 1.00 98.25 204 TYR A O 1
ATOM 1498 N N . GLY A 1 205 ? -2.661 -1.461 -8.013 1.00 98.56 205 GLY A N 1
ATOM 1499 C CA . GLY A 1 205 ? -3.559 -1.391 -9.166 1.00 98.56 205 GLY A CA 1
ATOM 1500 C C . GLY A 1 205 ? -4.751 -2.326 -9.012 1.00 98.56 205 GLY A C 1
ATOM 1501 O O . GLY A 1 205 ? -5.891 -1.875 -9.093 1.00 98.56 205 GLY A O 1
ATOM 1502 N N . MET A 1 206 ? -4.507 -3.596 -8.680 1.00 98.81 206 MET A N 1
ATOM 1503 C CA . MET A 1 206 ? -5.543 -4.577 -8.345 1.00 98.81 206 MET A CA 1
ATOM 1504 C C . MET A 1 206 ? -6.418 -4.101 -7.190 1.00 98.81 206 MET A C 1
ATOM 1506 O O . MET A 1 206 ? -7.637 -4.226 -7.261 1.00 98.81 206 MET A O 1
ATOM 1510 N N . THR A 1 207 ? -5.833 -3.509 -6.147 1.00 98.81 207 THR A N 1
ATOM 1511 C CA . THR A 1 207 ? -6.612 -3.008 -5.008 1.00 98.81 207 THR A CA 1
ATOM 1512 C C . THR A 1 207 ? -7.508 -1.836 -5.402 1.00 98.81 207 THR A C 1
ATOM 1514 O O . THR A 1 207 ? -8.708 -1.861 -5.136 1.00 98.81 207 THR A O 1
ATOM 1517 N N . SER A 1 208 ? -6.966 -0.812 -6.060 1.00 98.75 208 SER A N 1
ATOM 1518 C CA . SER A 1 208 ? -7.728 0.377 -6.454 1.00 98.75 208 SER A CA 1
ATOM 1519 C C . SER A 1 208 ? -8.760 0.076 -7.536 1.00 98.75 208 SER A C 1
ATOM 1521 O O . SER A 1 208 ? -9.894 0.552 -7.453 1.00 98.75 208 SER A O 1
ATOM 1523 N N . TRP A 1 209 ? -8.415 -0.764 -8.512 1.00 98.81 209 TRP A N 1
ATOM 1524 C CA . TRP A 1 209 ? -9.358 -1.217 -9.527 1.00 98.81 209 TRP A CA 1
ATOM 1525 C C . TRP A 1 209 ? -10.430 -2.136 -8.940 1.00 98.81 209 TRP A C 1
ATOM 1527 O O . TRP A 1 209 ? -11.618 -1.967 -9.215 1.00 98.81 209 TRP A O 1
ATOM 1537 N N . GLY A 1 210 ? -10.024 -3.043 -8.049 1.00 98.75 210 GLY A N 1
ATOM 1538 C CA . GLY A 1 210 ? -10.916 -3.911 -7.290 1.00 98.75 210 GLY A CA 1
ATOM 1539 C C . GLY A 1 210 ? -11.936 -3.113 -6.483 1.00 98.75 210 GLY A C 1
ATOM 1540 O O . GLY A 1 210 ? -13.132 -3.369 -6.589 1.00 98.75 210 GLY A O 1
ATOM 1541 N N . ARG A 1 211 ? -11.496 -2.069 -5.767 1.00 98.69 211 ARG A N 1
ATOM 1542 C CA . ARG A 1 211 ? -12.375 -1.112 -5.068 1.00 98.69 211 ARG A CA 1
ATOM 1543 C C . ARG A 1 211 ? -13.344 -0.419 -6.018 1.00 98.69 211 ARG A C 1
ATOM 1545 O O . ARG A 1 211 ? -14.534 -0.332 -5.712 1.00 98.69 211 ARG A O 1
ATOM 1552 N N . ALA A 1 212 ? -12.849 0.083 -7.150 1.00 98.62 212 ALA A N 1
ATOM 1553 C CA . ALA A 1 212 ? -13.674 0.793 -8.119 1.00 98.62 212 ALA A CA 1
ATOM 1554 C C . ALA A 1 212 ? -14.789 -0.102 -8.674 1.00 98.62 212 ALA A C 1
ATOM 1556 O O . ALA A 1 212 ? -15.947 0.307 -8.656 1.00 98.62 212 ALA A O 1
ATOM 1557 N N . LEU A 1 213 ? -14.470 -1.337 -9.067 1.00 98.81 213 LEU A N 1
ATOM 1558 C CA . LEU A 1 213 ? -15.448 -2.316 -9.548 1.00 98.81 213 LEU A CA 1
ATOM 1559 C C . LEU A 1 213 ? -16.388 -2.803 -8.444 1.00 98.81 213 LEU A C 1
ATOM 1561 O O . LEU A 1 213 ? -17.593 -2.886 -8.667 1.00 98.81 213 LEU A O 1
ATOM 1565 N N . PHE A 1 214 ? -15.868 -3.078 -7.245 1.00 98.69 214 PHE A N 1
ATOM 1566 C CA . PHE A 1 214 ? -16.660 -3.598 -6.130 1.00 98.69 214 PHE A CA 1
ATOM 1567 C C . PHE A 1 214 ? -17.753 -2.616 -5.695 1.00 98.69 214 PHE A C 1
ATOM 1569 O O . PHE A 1 214 ? -18.876 -3.032 -5.398 1.00 98.69 214 PHE A O 1
ATOM 1576 N N . HIS A 1 215 ? -17.435 -1.318 -5.679 1.00 97.56 215 HIS A N 1
ATOM 1577 C CA . HIS A 1 215 ? -18.344 -0.257 -5.246 1.00 97.56 215 HIS A CA 1
ATOM 1578 C C . HIS A 1 215 ? -19.020 0.516 -6.390 1.00 97.56 215 HIS A C 1
ATOM 1580 O O . HIS A 1 215 ? -19.984 1.231 -6.129 1.00 97.56 215 HIS A O 1
ATOM 1586 N N . GLY A 1 216 ? -18.557 0.382 -7.635 1.00 97.44 216 GLY A N 1
ATOM 1587 C CA . GLY A 1 216 ? -19.038 1.172 -8.776 1.00 97.44 216 GLY A CA 1
ATOM 1588 C C . GLY A 1 216 ? -18.519 2.617 -8.792 1.00 97.44 216 GLY A C 1
ATOM 1589 O O . GLY A 1 216 ? -19.232 3.537 -9.189 1.00 97.44 216 GLY A O 1
ATOM 1590 N N . TYR A 1 217 ? -17.292 2.868 -8.321 1.00 95.62 217 TYR A N 1
ATOM 1591 C CA . TYR A 1 217 ? -16.736 4.225 -8.261 1.00 95.62 217 TYR A CA 1
ATOM 1592 C C . TYR A 1 217 ? -16.253 4.704 -9.628 1.00 95.62 217 TYR A C 1
ATOM 1594 O O . TYR A 1 217 ? -15.098 4.498 -9.997 1.00 95.62 217 TYR A O 1
ATOM 1602 N N . GLY A 1 218 ? -17.127 5.397 -10.359 1.00 95.62 218 GLY A N 1
ATOM 1603 C CA . GLY A 1 218 ? -16.809 5.952 -11.678 1.00 95.62 218 GLY A CA 1
ATOM 1604 C C . GLY A 1 218 ? -16.723 4.899 -12.787 1.00 95.62 218 GLY A C 1
ATOM 1605 O O . GLY A 1 218 ? -16.175 5.192 -13.847 1.00 95.62 218 GLY A O 1
ATOM 1606 N N . VAL A 1 219 ? -17.238 3.692 -12.535 1.00 97.69 219 VAL A N 1
ATOM 1607 C CA . VAL A 1 219 ? -17.376 2.572 -13.479 1.00 97.69 219 VAL A CA 1
ATOM 1608 C C . VAL A 1 219 ? -18.626 1.765 -13.148 1.00 97.69 219 VAL A C 1
ATOM 1610 O O . VAL A 1 219 ? -19.151 1.860 -12.037 1.00 97.69 219 VAL A O 1
ATOM 1613 N N . GLU A 1 220 ? -19.099 0.969 -14.105 1.00 97.88 220 GLU A N 1
ATOM 1614 C CA . GLU A 1 220 ? -20.149 -0.011 -13.841 1.00 97.88 220 GLU A CA 1
ATOM 1615 C C . GLU A 1 220 ? -19.683 -1.002 -12.765 1.00 97.88 220 GLU A C 1
ATOM 1617 O O . GLU A 1 220 ? -18.539 -1.465 -12.771 1.00 97.88 220 GLU A O 1
ATOM 1622 N N . ARG A 1 221 ? -20.560 -1.278 -11.795 1.00 98.38 221 ARG A N 1
ATOM 1623 C CA . ARG A 1 221 ? -20.233 -2.134 -10.657 1.00 98.38 221 ARG A CA 1
ATOM 1624 C C . ARG A 1 221 ? -20.172 -3.593 -11.098 1.00 98.38 221 ARG A C 1
ATOM 1626 O O . ARG A 1 221 ? -21.185 -4.158 -11.494 1.00 98.38 221 ARG A O 1
ATOM 1633 N N . ASP A 1 222 ? -19.022 -4.217 -10.886 1.00 98.62 222 ASP A N 1
ATOM 1634 C CA . ASP A 1 222 ? -18.815 -5.658 -11.006 1.00 98.62 222 ASP A CA 1
ATOM 1635 C C . ASP A 1 222 ? -18.239 -6.171 -9.685 1.00 98.62 222 ASP A C 1
ATOM 1637 O O . ASP A 1 222 ? -17.030 -6.159 -9.436 1.00 98.62 222 ASP A O 1
ATOM 1641 N N . THR A 1 223 ? -19.135 -6.579 -8.788 1.00 98.56 223 THR A N 1
ATOM 1642 C CA . THR A 1 223 ? -18.751 -7.014 -7.445 1.00 98.56 223 THR A CA 1
ATOM 1643 C C . THR A 1 223 ? -17.903 -8.284 -7.460 1.00 98.56 223 THR A C 1
ATOM 1645 O O . THR A 1 223 ? -16.980 -8.394 -6.653 1.00 98.56 223 THR A O 1
ATOM 1648 N N . GLY A 1 224 ? -18.175 -9.216 -8.378 1.00 98.56 224 GLY A N 1
ATOM 1649 C CA . GLY A 1 224 ? -17.430 -10.470 -8.483 1.00 98.56 224 GLY A CA 1
ATOM 1650 C C . GLY A 1 224 ? -15.982 -10.225 -8.895 1.00 98.56 224 GLY A C 1
ATOM 1651 O O . GLY A 1 224 ? -15.060 -10.645 -8.194 1.00 98.56 224 GLY A O 1
ATOM 1652 N N . LYS A 1 225 ? -15.778 -9.466 -9.978 1.00 98.69 225 LYS A N 1
ATOM 1653 C CA . LYS A 1 225 ? -14.436 -9.092 -10.442 1.00 98.69 225 LYS A CA 1
ATOM 1654 C C . LYS A 1 225 ? -13.706 -8.207 -9.433 1.00 98.69 225 LYS A C 1
ATOM 1656 O O . LYS A 1 225 ? -12.515 -8.397 -9.199 1.00 98.69 225 LYS A O 1
ATOM 1661 N N . GLY A 1 226 ? -14.415 -7.266 -8.807 1.00 98.81 226 GLY A N 1
ATOM 1662 C CA . GLY A 1 226 ? -13.849 -6.406 -7.770 1.00 98.81 226 GLY A CA 1
ATOM 1663 C C . GLY A 1 226 ? -13.316 -7.197 -6.573 1.00 98.81 226 GLY A C 1
ATOM 1664 O O . GLY A 1 226 ? -12.196 -6.959 -6.123 1.00 98.81 226 GLY A O 1
ATOM 1665 N N . LEU A 1 227 ? -14.085 -8.183 -6.097 1.00 98.81 227 LEU A N 1
ATOM 1666 C CA . LEU A 1 227 ? -13.675 -9.061 -5.001 1.00 98.81 227 LEU A CA 1
ATOM 1667 C C . LEU A 1 227 ? -12.468 -9.937 -5.377 1.00 98.81 227 LEU A C 1
ATOM 1669 O O . LEU A 1 227 ? -11.545 -10.063 -4.575 1.00 98.81 227 LEU A O 1
ATOM 1673 N N . ASP A 1 228 ? -12.453 -10.515 -6.580 1.00 98.75 228 ASP A N 1
ATOM 1674 C CA . ASP A 1 228 ? -11.337 -11.339 -7.070 1.00 98.75 228 ASP A CA 1
ATOM 1675 C C . ASP A 1 228 ? -10.010 -10.560 -7.105 1.00 98.75 228 ASP A C 1
ATOM 1677 O O . ASP A 1 228 ? -8.984 -11.043 -6.623 1.00 98.75 228 ASP A O 1
ATOM 1681 N N . LEU A 1 229 ? -10.032 -9.315 -7.591 1.00 98.81 229 LEU A N 1
ATOM 1682 C CA . LEU A 1 229 ? -8.850 -8.449 -7.603 1.00 98.81 229 LEU A CA 1
ATOM 1683 C C . LEU A 1 229 ? -8.340 -8.132 -6.190 1.00 98.81 229 LEU A C 1
ATOM 1685 O O . LEU A 1 229 ? -7.133 -8.185 -5.949 1.00 98.81 229 LEU A O 1
ATOM 1689 N N . LEU A 1 230 ? -9.241 -7.854 -5.240 1.00 98.88 230 LEU A N 1
ATOM 1690 C CA . LEU A 1 230 ? -8.866 -7.627 -3.840 1.00 98.88 230 LEU A CA 1
ATOM 1691 C C . LEU A 1 230 ? -8.231 -8.876 -3.213 1.00 98.88 230 LEU A C 1
ATOM 1693 O O . LEU A 1 230 ? -7.221 -8.768 -2.518 1.00 98.88 230 LEU A O 1
ATOM 1697 N N . LEU A 1 231 ? -8.782 -10.065 -3.482 1.00 98.38 231 LEU A N 1
ATOM 1698 C CA . LEU A 1 231 ? -8.230 -11.338 -3.006 1.00 98.38 231 LEU A CA 1
ATOM 1699 C C . LEU A 1 231 ? -6.821 -11.592 -3.561 1.00 98.38 231 LEU A C 1
ATOM 1701 O O . LEU A 1 231 ? -5.929 -11.970 -2.801 1.00 98.38 231 LEU A O 1
ATOM 1705 N N . LYS A 1 232 ? -6.597 -11.334 -4.856 1.00 96.81 232 LYS A N 1
ATOM 1706 C CA . LYS A 1 232 ? -5.274 -11.450 -5.492 1.00 96.81 232 LYS A CA 1
ATOM 1707 C C . LYS A 1 232 ? -4.262 -10.483 -4.880 1.00 96.81 232 LYS A C 1
ATOM 1709 O O . LYS A 1 232 ? -3.184 -10.913 -4.477 1.00 96.81 232 LYS A O 1
ATOM 1714 N N . ALA A 1 233 ? -4.625 -9.211 -4.716 1.00 97.19 233 ALA A N 1
ATOM 1715 C CA . ALA A 1 233 ? -3.755 -8.221 -4.082 1.00 97.19 233 ALA A CA 1
ATOM 1716 C C . ALA A 1 233 ? -3.398 -8.598 -2.632 1.00 97.19 233 ALA A C 1
ATOM 1718 O O . ALA A 1 233 ? -2.242 -8.483 -2.219 1.00 97.19 233 ALA A O 1
ATOM 1719 N N . ALA A 1 234 ? -4.367 -9.098 -1.858 1.00 96.19 234 ALA A N 1
ATOM 1720 C CA . ALA A 1 234 ? -4.128 -9.573 -0.499 1.00 96.19 234 ALA A CA 1
ATOM 1721 C C . ALA A 1 234 ? -3.195 -10.797 -0.465 1.00 96.19 234 ALA A C 1
ATOM 1723 O O . ALA A 1 234 ? -2.310 -10.857 0.387 1.00 96.19 234 ALA A O 1
ATOM 1724 N N . ALA A 1 235 ? -3.325 -11.737 -1.408 1.00 93.44 235 ALA A N 1
ATOM 1725 C CA . ALA A 1 235 ? -2.412 -12.878 -1.532 1.00 93.44 235 ALA A CA 1
ATOM 1726 C C . ALA A 1 235 ? -0.966 -12.448 -1.849 1.00 93.44 235 ALA A C 1
ATOM 1728 O O . ALA A 1 235 ? -0.019 -13.092 -1.404 1.00 93.44 235 ALA A O 1
ATOM 1729 N N . MET A 1 236 ? -0.793 -11.320 -2.543 1.00 88.94 236 MET A N 1
ATOM 1730 C CA . MET A 1 236 ? 0.509 -10.682 -2.785 1.00 88.94 236 MET A CA 1
ATOM 1731 C C . MET A 1 236 ? 1.010 -9.854 -1.593 1.00 88.94 236 MET A C 1
ATOM 1733 O O . MET A 1 236 ? 2.098 -9.286 -1.639 1.00 88.94 236 MET A O 1
ATOM 1737 N N . GLY A 1 237 ? 0.242 -9.789 -0.504 1.00 90.44 237 GLY A N 1
ATOM 1738 C CA . GLY A 1 237 ? 0.650 -9.130 0.728 1.00 90.44 237 GLY A CA 1
ATOM 1739 C C . GLY A 1 237 ? 0.234 -7.667 0.863 1.00 90.44 237 GLY A C 1
ATOM 1740 O O . GLY A 1 237 ? 0.738 -7.003 1.770 1.00 90.44 237 GLY A O 1
ATOM 1741 N N . HIS A 1 238 ? -0.662 -7.165 0.007 1.00 96.81 238 HIS A N 1
ATOM 1742 C CA . HIS A 1 238 ? -1.148 -5.788 0.073 1.00 96.81 238 HIS A CA 1
ATOM 1743 C C . HIS A 1 238 ? -2.107 -5.590 1.257 1.00 96.81 238 HIS A C 1
ATOM 1745 O O . HIS A 1 238 ? -3.231 -6.102 1.269 1.00 96.81 238 HIS A O 1
ATOM 1751 N N . THR A 1 239 ? -1.677 -4.835 2.268 1.00 97.50 239 THR A N 1
ATOM 1752 C CA . THR A 1 239 ? -2.388 -4.747 3.553 1.00 97.50 239 THR A CA 1
ATOM 1753 C C . THR A 1 239 ? -3.690 -3.958 3.456 1.00 97.50 239 THR A C 1
ATOM 1755 O O . THR A 1 239 ? -4.675 -4.321 4.094 1.00 97.50 239 THR A O 1
ATOM 1758 N N . TYR A 1 240 ? -3.779 -2.946 2.587 1.00 97.50 240 TYR A N 1
ATOM 1759 C CA . TYR A 1 240 ? -5.047 -2.247 2.368 1.00 97.50 240 TYR A CA 1
ATOM 1760 C C . TYR A 1 240 ? -6.119 -3.141 1.731 1.00 97.50 240 TYR A C 1
ATOM 1762 O O . TYR A 1 240 ? -7.288 -3.002 2.080 1.00 97.50 240 TYR A O 1
ATOM 1770 N N . ALA A 1 241 ? -5.737 -4.095 0.875 1.00 98.56 241 ALA A N 1
ATOM 1771 C CA . ALA A 1 241 ? -6.686 -5.078 0.350 1.00 98.56 241 ALA A CA 1
ATOM 1772 C C . ALA A 1 241 ? -7.156 -6.035 1.455 1.00 98.56 241 ALA A C 1
ATOM 1774 O O . ALA A 1 241 ? -8.341 -6.347 1.538 1.00 98.56 241 ALA A O 1
ATOM 1775 N N . MET A 1 242 ? -6.251 -6.452 2.350 1.00 98.69 242 MET A N 1
ATOM 1776 C CA . MET A 1 242 ? -6.612 -7.244 3.534 1.00 98.69 242 MET A CA 1
ATOM 1777 C C . MET A 1 242 ? -7.600 -6.493 4.437 1.00 98.69 242 MET A C 1
ATOM 1779 O O . MET A 1 242 ? -8.573 -7.087 4.897 1.00 98.69 242 MET A O 1
ATOM 1783 N N . ASN A 1 243 ? -7.397 -5.190 4.645 1.00 98.38 243 ASN A N 1
ATOM 1784 C CA . ASN A 1 243 ? -8.314 -4.335 5.401 1.00 98.38 243 ASN A CA 1
ATOM 1785 C C . ASN A 1 243 ? -9.700 -4.255 4.749 1.00 98.38 243 ASN A C 1
ATOM 1787 O O . ASN A 1 243 ? -10.713 -4.410 5.437 1.00 98.38 243 ASN A O 1
ATOM 1791 N N . ASP A 1 244 ? -9.755 -4.063 3.427 1.00 98.31 244 ASP A N 1
ATOM 1792 C CA . ASP A 1 244 ? -11.019 -4.026 2.687 1.00 98.31 244 ASP A CA 1
ATOM 1793 C C . ASP A 1 244 ? -11.760 -5.358 2.785 1.00 98.31 244 ASP A C 1
ATOM 1795 O O . ASP A 1 244 ? -12.950 -5.376 3.088 1.00 98.31 244 ASP A O 1
ATOM 1799 N N . LEU A 1 245 ? -11.063 -6.479 2.579 1.00 98.62 245 LEU A N 1
ATOM 1800 C CA . LEU A 1 245 ? -11.636 -7.820 2.703 1.00 98.62 245 LEU A CA 1
ATOM 1801 C C . LEU A 1 245 ? -12.102 -8.098 4.134 1.00 98.62 245 LEU A C 1
ATOM 1803 O O . LEU A 1 245 ? -13.182 -8.654 4.331 1.00 98.62 245 LEU A O 1
ATOM 1807 N N . GLY A 1 246 ? -11.333 -7.651 5.129 1.00 97.81 246 GLY A N 1
ATOM 1808 C CA . GLY A 1 246 ? -11.723 -7.663 6.534 1.00 97.81 246 GLY A CA 1
ATOM 1809 C C . GLY A 1 246 ? -13.066 -6.966 6.749 1.00 97.81 246 GLY A C 1
ATOM 1810 O O . GLY A 1 246 ? -13.976 -7.549 7.335 1.00 97.81 246 GLY A O 1
ATOM 1811 N N . ALA A 1 247 ? -13.243 -5.757 6.215 1.00 95.44 247 ALA A N 1
ATOM 1812 C CA . ALA A 1 247 ? -14.501 -5.016 6.314 1.00 95.44 247 ALA A CA 1
ATOM 1813 C C . ALA A 1 247 ? -15.646 -5.665 5.509 1.00 95.44 247 ALA A C 1
ATOM 1815 O O . ALA A 1 247 ? -16.756 -5.812 6.024 1.00 95.44 247 ALA A O 1
ATOM 1816 N N . ILE A 1 248 ? -15.378 -6.091 4.270 1.00 97.69 248 ILE A N 1
ATOM 1817 C CA . ILE A 1 248 ? -16.355 -6.734 3.379 1.00 97.69 248 ILE A CA 1
ATOM 1818 C C . ILE A 1 248 ? -16.927 -7.989 4.035 1.00 97.69 248 ILE A C 1
ATOM 1820 O O . ILE A 1 248 ? -18.146 -8.130 4.103 1.00 97.69 248 ILE A O 1
ATOM 1824 N N . PHE A 1 249 ? -16.076 -8.874 4.554 1.00 98.19 249 PHE A N 1
ATOM 1825 C CA . PHE A 1 249 ? -16.531 -10.106 5.192 1.00 98.19 249 PHE A CA 1
ATOM 1826 C C . PHE A 1 249 ? -17.070 -9.881 6.611 1.00 98.19 249 PHE A C 1
ATOM 1828 O O . PHE A 1 249 ? -17.913 -10.654 7.056 1.00 98.19 249 PHE A O 1
ATOM 1835 N N . THR A 1 250 ? -16.672 -8.815 7.316 1.00 94.75 250 THR A N 1
ATOM 1836 C CA . THR A 1 250 ? -17.277 -8.486 8.622 1.00 94.75 250 THR A CA 1
ATOM 1837 C C . THR A 1 250 ? -18.747 -8.095 8.476 1.00 94.75 250 THR A C 1
ATOM 1839 O O . THR A 1 250 ? -19.558 -8.395 9.344 1.00 94.75 250 THR A O 1
ATOM 1842 N N . GLU A 1 251 ? -19.123 -7.404 7.405 1.00 91.00 251 GLU A N 1
ATOM 1843 C CA . GLU A 1 251 ? -20.483 -6.863 7.282 1.00 91.00 251 GLU A CA 1
ATOM 1844 C C . GLU A 1 251 ? -21.345 -7.615 6.270 1.00 91.00 251 GLU A C 1
ATOM 1846 O O . GLU A 1 251 ? -22.563 -7.650 6.418 1.00 91.00 251 GLU A O 1
ATOM 1851 N N . GLY A 1 252 ? -20.723 -8.237 5.267 1.00 95.25 252 GLY A N 1
ATOM 1852 C CA . GLY A 1 252 ? -21.406 -8.669 4.056 1.00 95.25 252 GLY A CA 1
ATOM 1853 C C . GLY A 1 252 ? -21.849 -7.450 3.244 1.00 95.25 252 GLY A C 1
ATOM 1854 O O . GLY A 1 252 ? -22.723 -6.688 3.652 1.00 95.25 252 GLY A O 1
ATOM 1855 N N . ARG A 1 253 ? -21.232 -7.213 2.085 1.00 95.81 253 ARG A N 1
ATOM 1856 C CA . ARG A 1 253 ? -21.483 -6.008 1.275 1.00 95.81 253 ARG A CA 1
ATOM 1857 C C . ARG A 1 253 ? -21.669 -6.362 -0.191 1.00 95.81 253 ARG A C 1
ATOM 1859 O O . ARG A 1 253 ? -21.024 -7.270 -0.703 1.00 95.81 253 ARG A O 1
ATOM 1866 N N . ASN A 1 254 ? -22.533 -5.609 -0.874 1.00 95.44 254 ASN A N 1
ATOM 1867 C CA . ASN A 1 254 ? -22.758 -5.712 -2.321 1.00 95.44 254 ASN A CA 1
ATOM 1868 C C . ASN A 1 254 ? -23.113 -7.131 -2.819 1.00 95.44 254 ASN A C 1
ATOM 1870 O O . ASN A 1 254 ? -22.768 -7.504 -3.931 1.00 95.44 254 ASN A O 1
ATOM 1874 N N . GLY A 1 255 ? -23.812 -7.931 -2.009 1.00 95.75 255 GLY A N 1
ATOM 1875 C CA . GLY A 1 255 ? -24.176 -9.311 -2.359 1.00 95.75 255 GLY A CA 1
ATOM 1876 C C . GLY A 1 255 ? -23.131 -10.365 -1.977 1.00 95.75 255 GLY A C 1
ATOM 1877 O O . GLY A 1 255 ? -23.399 -11.553 -2.126 1.00 95.75 255 GLY A O 1
ATOM 1878 N N . VAL A 1 256 ? -21.981 -9.964 -1.426 1.00 97.81 256 VAL A N 1
ATOM 1879 C CA . VAL A 1 256 ? -21.050 -10.882 -0.756 1.00 97.81 256 VAL A CA 1
ATOM 1880 C C . VAL A 1 256 ? -21.572 -11.158 0.658 1.00 97.81 256 VAL A C 1
ATOM 1882 O O . VAL A 1 256 ? -21.736 -10.202 1.420 1.00 97.81 256 VAL A O 1
ATOM 1885 N N . PRO A 1 257 ? -21.833 -12.421 1.040 1.00 97.44 257 PRO A N 1
ATOM 1886 C CA . PRO A 1 257 ? -22.257 -12.752 2.396 1.00 97.44 257 PRO A CA 1
ATOM 1887 C C . PRO A 1 257 ? -21.187 -12.408 3.433 1.00 97.44 257 PRO A C 1
ATOM 1889 O O . PRO A 1 257 ? -19.987 -12.518 3.163 1.00 97.44 257 PRO A O 1
ATOM 1892 N N . ALA A 1 258 ? -21.626 -12.040 4.635 1.00 97.12 258 ALA A N 1
ATOM 1893 C CA . ALA A 1 258 ? -20.726 -11.905 5.770 1.00 97.12 258 ALA A CA 1
ATOM 1894 C C . ALA A 1 258 ? -20.064 -13.256 6.093 1.00 97.12 258 ALA A C 1
ATOM 1896 O O . ALA A 1 258 ? -20.694 -14.311 6.027 1.00 97.12 258 ALA A O 1
ATOM 1897 N N . ASP A 1 259 ? -18.795 -13.204 6.476 1.00 97.94 259 ASP A N 1
ATOM 1898 C CA . ASP A 1 259 ? -17.996 -14.328 6.938 1.00 97.94 259 ASP A CA 1
ATOM 1899 C C . ASP A 1 259 ? -16.958 -13.829 7.946 1.00 97.94 259 ASP A C 1
ATOM 1901 O O . ASP A 1 259 ? -15.841 -13.426 7.617 1.00 97.94 259 ASP A O 1
ATOM 1905 N N . GLN A 1 260 ? -17.355 -13.829 9.213 1.00 95.50 260 GLN A N 1
ATOM 1906 C CA . GLN A 1 260 ? -16.547 -13.241 10.275 1.00 95.50 260 GLN A CA 1
ATOM 1907 C C . GLN A 1 260 ? -15.198 -13.959 10.456 1.00 95.50 260 GLN A C 1
ATOM 1909 O O . GLN A 1 260 ? -14.204 -13.324 10.808 1.00 95.50 260 GLN A O 1
ATOM 1914 N N . ALA A 1 261 ? -15.137 -15.268 10.186 1.00 95.38 261 ALA A N 1
ATOM 1915 C CA . ALA A 1 261 ? -13.903 -16.040 10.292 1.00 95.38 261 ALA A CA 1
ATOM 1916 C C . ALA A 1 261 ? -12.900 -15.625 9.205 1.00 95.38 261 ALA A C 1
ATOM 1918 O O . ALA A 1 261 ? -11.734 -15.358 9.509 1.00 95.38 261 ALA A O 1
ATOM 1919 N N . ARG A 1 262 ? -13.356 -15.486 7.949 1.00 97.12 262 ARG A N 1
ATOM 1920 C CA . ARG A 1 262 ? -12.521 -14.947 6.863 1.00 97.12 262 ARG A CA 1
ATOM 1921 C C . ARG A 1 262 ? -12.095 -13.510 7.128 1.00 97.12 262 ARG A C 1
ATOM 1923 O O . ARG A 1 262 ? -10.930 -13.187 6.912 1.00 97.12 262 ARG A O 1
ATOM 1930 N N . ALA A 1 263 ? -12.993 -12.667 7.636 1.00 97.81 263 ALA A N 1
ATOM 1931 C CA . ALA A 1 263 ? -12.661 -11.290 7.990 1.00 97.81 263 ALA A CA 1
ATOM 1932 C C . ALA A 1 263 ? -11.479 -11.224 8.968 1.00 97.81 263 ALA A C 1
ATOM 1934 O O . ALA A 1 263 ? -10.479 -10.554 8.714 1.00 97.81 263 ALA A O 1
ATOM 1935 N N . VAL A 1 264 ? -11.565 -11.983 10.062 1.00 98.19 264 VAL A N 1
ATOM 1936 C CA . VAL A 1 264 ? -10.516 -12.059 11.085 1.00 98.19 264 VAL A CA 1
ATOM 1937 C C . VAL A 1 264 ? -9.217 -12.621 10.519 1.00 98.19 264 VAL A C 1
ATOM 1939 O O . VAL A 1 264 ? -8.148 -12.140 10.891 1.00 98.19 264 VAL A O 1
ATOM 1942 N N . ALA A 1 265 ? -9.277 -13.602 9.615 1.00 98.12 265 ALA A N 1
ATOM 1943 C CA . ALA A 1 265 ? -8.085 -14.154 8.977 1.00 98.12 265 ALA A CA 1
ATOM 1944 C C . ALA A 1 265 ? -7.313 -13.088 8.179 1.00 98.12 265 ALA A C 1
ATOM 1946 O O . ALA A 1 265 ? -6.101 -12.959 8.359 1.00 98.12 265 ALA A O 1
ATOM 1947 N N . PHE A 1 266 ? -8.001 -12.273 7.369 1.00 98.31 266 PHE A N 1
ATOM 1948 C CA . PHE A 1 266 ? -7.360 -11.173 6.638 1.00 98.31 266 PHE A CA 1
ATOM 1949 C C . PHE A 1 266 ? -6.778 -10.112 7.575 1.00 98.31 266 PHE A C 1
ATOM 1951 O O . PHE A 1 266 ? -5.636 -9.696 7.392 1.00 98.31 266 PHE A O 1
ATOM 1958 N N . LEU A 1 267 ? -7.513 -9.723 8.621 1.00 98.56 267 LEU A N 1
ATOM 1959 C CA . LEU A 1 267 ? -7.016 -8.742 9.587 1.00 98.56 267 LEU A CA 1
ATOM 1960 C C . LEU A 1 267 ? -5.799 -9.270 10.365 1.00 98.56 267 LEU A C 1
ATOM 1962 O O . LEU A 1 267 ? -4.826 -8.544 10.546 1.00 98.56 267 LEU A O 1
ATOM 1966 N N . LYS A 1 268 ? -5.790 -10.548 10.768 1.00 98.31 268 LYS A N 1
ATOM 1967 C CA . LYS A 1 268 ? -4.612 -11.182 11.388 1.00 98.31 268 LYS A CA 1
ATOM 1968 C C . LYS A 1 268 ? -3.412 -11.205 10.438 1.00 98.31 268 LYS A C 1
ATOM 1970 O O . LYS A 1 268 ? -2.301 -10.922 10.884 1.00 98.31 268 LYS A O 1
ATOM 1975 N N . ALA A 1 269 ? -3.620 -11.490 9.151 1.00 95.50 269 ALA A N 1
ATOM 1976 C CA . ALA A 1 269 ? -2.557 -11.441 8.148 1.00 95.50 269 ALA A CA 1
ATOM 1977 C C . ALA A 1 269 ? -1.963 -10.027 8.007 1.00 95.50 269 ALA A C 1
ATOM 1979 O O . ALA A 1 269 ? -0.744 -9.879 7.945 1.00 95.50 269 ALA A O 1
ATOM 1980 N N . GLY A 1 270 ? -2.793 -8.981 8.043 1.00 96.81 270 GLY A N 1
ATOM 1981 C CA . GLY A 1 270 ? -2.317 -7.596 8.049 1.00 96.81 270 GLY A CA 1
ATOM 1982 C C . GLY A 1 270 ? -1.550 -7.226 9.326 1.00 96.81 270 GLY A C 1
ATOM 1983 O O . GLY A 1 270 ? -0.468 -6.647 9.248 1.00 96.81 270 GLY A O 1
ATOM 1984 N N . VAL A 1 271 ? -2.023 -7.652 10.505 1.00 97.81 271 VAL A N 1
ATOM 1985 C CA . VAL A 1 271 ? -1.310 -7.445 11.785 1.00 97.81 271 VAL A CA 1
ATOM 1986 C C . VAL A 1 271 ? 0.072 -8.104 11.790 1.00 97.81 271 VAL A C 1
ATOM 1988 O O . VAL A 1 271 ? 1.032 -7.503 12.272 1.00 97.81 271 VAL A O 1
ATOM 1991 N N . GLN A 1 272 ? 0.210 -9.311 11.229 1.00 96.00 272 GLN A N 1
ATOM 1992 C CA . GLN A 1 272 ? 1.513 -9.980 11.092 1.00 96.00 272 GLN A CA 1
ATOM 1993 C C . GLN A 1 272 ? 2.500 -9.141 10.268 1.00 96.00 272 GLN A C 1
ATOM 1995 O O . GLN A 1 272 ? 3.692 -9.113 10.569 1.00 96.00 272 GLN A O 1
ATOM 2000 N N . ARG A 1 273 ? 1.990 -8.383 9.295 1.00 92.88 273 ARG A N 1
ATOM 2001 C CA . ARG A 1 273 ? 2.748 -7.457 8.440 1.00 92.88 273 ARG A CA 1
AT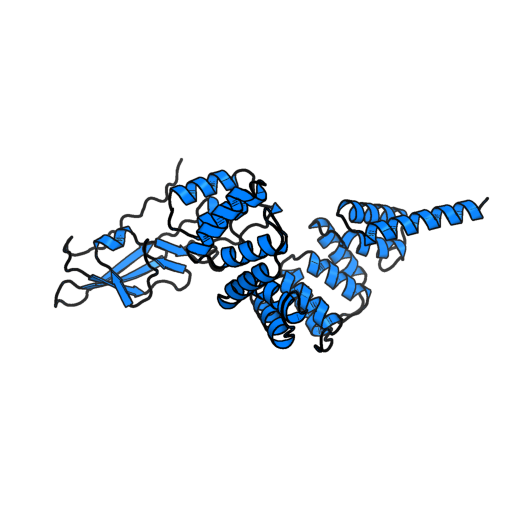OM 2002 C C . ARG A 1 273 ? 2.904 -6.061 9.051 1.00 92.88 273 ARG A C 1
ATOM 2004 O O . ARG A 1 273 ? 3.289 -5.135 8.353 1.00 92.88 273 ARG A O 1
ATOM 2011 N N . GLN A 1 274 ? 2.617 -5.917 10.347 1.00 94.00 274 GLN A N 1
ATOM 2012 C CA . GLN A 1 274 ? 2.670 -4.658 11.094 1.00 94.00 274 GLN A CA 1
ATOM 2013 C C . GLN A 1 274 ? 1.722 -3.566 10.562 1.00 94.00 274 GLN A C 1
ATOM 2015 O O . GLN A 1 274 ? 1.940 -2.385 10.814 1.00 94.00 274 GLN A O 1
ATOM 2020 N N . ASP A 1 275 ? 0.634 -3.936 9.877 1.00 96.00 275 ASP A N 1
ATOM 2021 C CA . ASP A 1 275 ? -0.333 -2.958 9.378 1.00 96.00 275 ASP A CA 1
ATOM 2022 C C . ASP A 1 275 ? -1.183 -2.378 10.514 1.00 96.00 275 ASP A C 1
ATOM 2024 O O . ASP A 1 275 ? -2.006 -3.057 11.136 1.00 96.00 275 ASP A O 1
ATOM 2028 N N . MET A 1 276 ? -1.003 -1.086 10.769 1.00 96.56 276 MET A N 1
ATOM 2029 C CA . MET A 1 276 ? -1.673 -0.383 11.860 1.00 96.56 276 MET A CA 1
ATOM 2030 C C . MET A 1 276 ? -3.203 -0.309 11.695 1.00 96.56 276 MET A C 1
ATOM 2032 O O . MET A 1 276 ? -3.942 -0.316 12.683 1.00 96.56 276 MET A O 1
ATOM 2036 N N . TYR A 1 277 ? -3.712 -0.277 10.459 1.00 97.25 277 TYR A N 1
ATOM 2037 C CA . TYR A 1 277 ? -5.155 -0.258 10.195 1.00 97.25 277 TYR A CA 1
ATOM 2038 C C . TYR A 1 277 ? -5.792 -1.614 10.509 1.00 97.25 277 TYR A C 1
ATOM 2040 O O . TYR A 1 277 ? -6.847 -1.656 11.148 1.00 97.25 277 TYR A O 1
ATOM 2048 N N . SER A 1 278 ? -5.108 -2.705 10.165 1.00 98.25 278 SER A N 1
ATOM 2049 C CA . SER A 1 278 ? -5.491 -4.071 10.517 1.00 98.25 278 SER A CA 1
ATOM 2050 C C . SER A 1 278 ? -5.534 -4.253 12.028 1.00 98.25 278 SER A C 1
ATOM 2052 O O . SER A 1 278 ? -6.476 -4.855 12.538 1.00 98.25 278 SER A O 1
ATOM 2054 N N . MET A 1 279 ? -4.562 -3.690 12.759 1.00 98.62 279 MET A N 1
ATOM 2055 C CA . MET A 1 279 ? -4.548 -3.713 14.228 1.00 98.62 279 MET A CA 1
ATOM 2056 C C . MET A 1 279 ? -5.788 -3.032 14.812 1.00 98.62 279 MET A C 1
ATOM 2058 O O . MET A 1 279 ? -6.481 -3.629 15.635 1.00 98.62 279 MET A O 1
ATOM 2062 N N . ASN A 1 280 ? -6.131 -1.827 14.344 1.00 97.94 280 ASN A N 1
ATOM 2063 C CA . ASN A 1 280 ? -7.330 -1.126 14.805 1.00 97.94 280 ASN A CA 1
ATOM 2064 C C . ASN A 1 280 ? -8.628 -1.879 14.442 1.00 97.94 280 ASN A C 1
ATOM 2066 O O . ASN A 1 280 ? -9.538 -1.986 15.263 1.00 97.94 280 ASN A O 1
ATOM 2070 N N . LEU A 1 281 ? -8.738 -2.434 13.233 1.00 97.88 281 LEU A N 1
ATOM 2071 C CA . LEU A 1 281 ? -9.918 -3.210 12.835 1.00 97.88 281 LEU A CA 1
ATOM 2072 C C . LEU A 1 281 ? -10.049 -4.510 13.646 1.00 97.88 281 LEU A C 1
ATOM 2074 O O . LEU A 1 281 ? -11.137 -4.817 14.134 1.00 97.88 281 LEU A O 1
ATOM 2078 N N . LEU A 1 282 ? -8.950 -5.238 13.858 1.00 98.38 282 LEU A N 1
ATOM 2079 C CA . LEU A 1 282 ? -8.955 -6.468 14.649 1.00 98.38 282 LEU A CA 1
ATOM 2080 C C . LEU A 1 282 ? -9.252 -6.191 16.128 1.00 98.38 282 LEU A C 1
ATOM 2082 O O . LEU A 1 282 ? -10.023 -6.931 16.737 1.00 98.38 282 LEU A O 1
ATOM 2086 N N . GLY A 1 283 ? -8.723 -5.099 16.688 1.00 98.06 283 GLY A N 1
ATOM 2087 C CA . GLY A 1 283 ? -9.046 -4.664 18.048 1.00 98.06 283 GLY A CA 1
ATOM 2088 C C . GLY A 1 283 ? -10.546 -4.408 18.227 1.00 98.06 283 GLY A C 1
ATOM 2089 O O . GLY A 1 283 ? -11.151 -4.857 19.199 1.00 98.06 283 GLY A O 1
ATOM 2090 N N . ARG A 1 284 ? -11.205 -3.786 17.238 1.00 96.88 284 ARG A N 1
ATOM 2091 C CA . ARG A 1 284 ? -12.670 -3.608 17.249 1.00 96.88 284 ARG A CA 1
ATOM 2092 C C . ARG A 1 284 ? -13.429 -4.937 17.173 1.00 96.88 284 ARG A C 1
ATOM 2094 O O . ARG A 1 284 ? -14.481 -5.072 17.806 1.00 96.88 284 ARG A O 1
ATOM 2101 N N . ASN A 1 285 ? -12.910 -5.924 16.442 1.00 97.00 285 ASN A N 1
ATOM 2102 C CA . ASN A 1 285 ? -13.499 -7.264 16.411 1.00 97.00 285 ASN A CA 1
ATOM 2103 C C . ASN A 1 285 ? -13.373 -7.965 17.770 1.00 97.00 285 ASN A C 1
ATOM 2105 O O . ASN A 1 285 ? -14.367 -8.513 18.240 1.00 97.00 285 ASN A O 1
ATOM 2109 N N . TYR A 1 286 ? -12.229 -7.857 18.453 1.00 98.31 286 TYR A N 1
ATOM 2110 C CA . TYR A 1 286 ? -12.067 -8.374 19.818 1.00 98.31 286 TYR A CA 1
ATOM 2111 C C . TYR A 1 286 ? -12.967 -7.666 20.842 1.00 98.31 286 TYR A C 1
ATOM 2113 O O . TYR A 1 286 ? -13.508 -8.327 21.723 1.00 98.31 286 TYR A O 1
ATOM 2121 N N . LEU A 1 287 ? -13.219 -6.356 20.715 1.00 97.00 287 LEU A N 1
ATOM 2122 C CA . LEU A 1 287 ? -14.182 -5.662 21.587 1.00 97.00 287 LEU A CA 1
ATOM 2123 C C . LEU A 1 287 ? -15.628 -6.129 21.385 1.00 97.00 287 LEU A C 1
ATOM 2125 O O . LEU A 1 287 ? -16.403 -6.195 22.341 1.00 97.00 287 LEU A O 1
ATOM 2129 N N . SER A 1 288 ? -16.006 -6.408 20.139 1.00 94.75 288 SER A N 1
ATOM 2130 C CA . SER A 1 288 ? -17.388 -6.734 19.770 1.00 94.75 288 SER A CA 1
ATOM 2131 C C . SER A 1 288 ? -17.689 -8.234 19.727 1.00 94.75 288 SER A C 1
ATOM 2133 O O . SER A 1 288 ? -18.860 -8.601 19.677 1.00 94.75 288 SER A O 1
ATOM 2135 N N . GLY A 1 289 ? -16.669 -9.096 19.748 1.00 95.44 289 GLY A N 1
ATOM 2136 C CA . GLY A 1 289 ? -16.813 -10.543 19.557 1.00 95.44 289 GLY A CA 1
ATOM 2137 C C . GLY A 1 289 ? -17.153 -10.947 18.114 1.00 95.44 289 GLY A C 1
ATOM 2138 O O . GLY A 1 289 ? -17.735 -12.004 17.875 1.00 95.44 289 GLY A O 1
ATOM 2139 N N . ARG A 1 290 ? -16.854 -10.097 17.121 1.00 93.00 290 ARG A N 1
ATOM 2140 C CA . ARG A 1 290 ? -17.156 -10.377 15.705 1.00 93.00 290 ARG A CA 1
ATOM 2141 C C . ARG A 1 290 ? -16.100 -11.301 15.100 1.00 93.00 290 ARG A C 1
ATOM 2143 O O . ARG A 1 290 ? -15.009 -10.863 14.750 1.00 93.00 290 ARG A O 1
ATOM 2150 N N . GLY A 1 291 ? -16.432 -12.589 14.991 1.00 93.94 291 GLY A N 1
ATOM 2151 C CA . GLY A 1 291 ? -15.558 -13.615 14.394 1.00 93.94 291 GLY A CA 1
ATOM 2152 C C . GLY A 1 291 ? -14.405 -14.083 15.275 1.00 93.94 291 GLY A C 1
ATOM 2153 O O . GLY A 1 291 ? -13.616 -14.923 14.851 1.00 93.94 291 GLY A O 1
ATOM 2154 N N . VAL A 1 292 ? -14.310 -13.545 16.486 1.00 96.69 292 VAL A N 1
ATOM 2155 C CA . VAL A 1 292 ? -13.351 -13.907 17.531 1.00 96.69 292 VAL A CA 1
ATOM 2156 C C . VAL A 1 292 ? -14.068 -13.910 18.870 1.00 96.69 292 VAL A C 1
ATOM 2158 O O . VAL A 1 292 ? -15.080 -13.228 19.035 1.00 96.69 292 VAL A O 1
ATOM 2161 N N . GLU A 1 293 ? -13.531 -14.651 19.835 1.00 97.50 293 GLU A N 1
ATOM 2162 C CA . GLU A 1 293 ? -13.948 -14.508 21.226 1.00 97.50 293 GLU A CA 1
ATOM 2163 C C . GLU A 1 293 ? -13.707 -13.067 21.693 1.00 97.50 293 GLU A C 1
ATOM 2165 O O . GLU A 1 293 ? -12.722 -12.430 21.311 1.00 97.50 293 GLU A O 1
ATOM 2170 N N . LYS A 1 294 ? -14.645 -12.530 22.477 1.00 98.06 294 LYS A N 1
ATOM 2171 C CA . LYS A 1 294 ? -14.543 -11.165 22.982 1.00 98.06 294 LYS A CA 1
ATOM 2172 C C . LYS A 1 294 ? -13.366 -11.073 23.954 1.00 98.06 294 LYS A C 1
ATOM 2174 O O . LYS A 1 294 ? -13.404 -11.681 25.017 1.00 98.06 294 LYS A O 1
ATOM 2179 N N . ASP A 1 295 ? -12.378 -10.254 23.617 1.00 98.44 295 ASP A N 1
ATOM 2180 C CA . ASP A 1 295 ? -11.171 -10.058 24.421 1.00 98.44 295 ASP A CA 1
ATOM 2181 C C . ASP A 1 295 ? -10.773 -8.572 24.461 1.00 98.44 295 ASP A C 1
ATOM 2183 O O . ASP A 1 295 ? -10.007 -8.079 23.627 1.00 98.44 295 ASP A O 1
ATOM 2187 N N . PRO A 1 296 ? -11.292 -7.813 25.440 1.00 98.25 296 PRO A N 1
ATOM 2188 C CA . PRO A 1 296 ? -10.938 -6.410 25.594 1.00 98.25 296 PRO A CA 1
ATOM 2189 C C . PRO A 1 296 ? -9.449 -6.162 25.874 1.00 98.25 296 PRO A C 1
ATOM 2191 O O . PRO A 1 296 ? -8.962 -5.085 25.546 1.00 98.25 296 PRO A O 1
ATOM 2194 N N . LYS A 1 297 ? -8.710 -7.127 26.440 1.00 97.69 297 LYS A N 1
ATOM 2195 C CA . LYS A 1 297 ? -7.269 -6.964 26.691 1.00 97.69 297 LYS A CA 1
ATOM 2196 C C . LYS A 1 297 ? -6.479 -7.064 25.390 1.00 97.69 297 LYS A C 1
ATOM 2198 O O . LYS A 1 297 ? -5.662 -6.193 25.114 1.00 97.69 297 LYS A O 1
ATOM 2203 N N . ALA A 1 298 ? -6.794 -8.044 24.543 1.00 98.06 298 ALA A N 1
ATOM 2204 C CA . ALA A 1 298 ? -6.206 -8.126 23.206 1.00 98.06 298 ALA A CA 1
ATOM 2205 C C . ALA A 1 298 ? -6.520 -6.876 22.364 1.00 98.06 298 ALA A C 1
ATOM 2207 O O . ALA A 1 298 ? -5.673 -6.395 21.609 1.00 98.06 298 ALA A O 1
ATOM 2208 N N . ALA A 1 299 ? -7.726 -6.314 22.504 1.00 98.50 299 ALA A N 1
ATOM 2209 C CA . ALA A 1 299 ? -8.079 -5.060 21.844 1.00 98.50 299 ALA A CA 1
ATOM 2210 C C . ALA A 1 299 ? -7.223 -3.877 22.325 1.00 98.50 299 ALA A C 1
ATOM 2212 O O . ALA A 1 299 ? -6.701 -3.140 21.488 1.00 98.50 299 ALA A O 1
ATOM 2213 N N . LEU A 1 300 ? -7.046 -3.728 23.645 1.00 98.44 300 LEU A N 1
ATOM 2214 C CA . LEU A 1 300 ? -6.185 -2.709 24.257 1.00 98.44 300 LEU A CA 1
ATOM 2215 C C . LEU A 1 300 ? -4.764 -2.754 23.677 1.00 98.44 300 LEU A C 1
ATOM 2217 O O . LEU A 1 300 ? -4.259 -1.733 23.213 1.00 98.44 300 LEU A O 1
ATOM 2221 N N . GLU A 1 301 ? -4.147 -3.937 23.647 1.00 98.25 301 GLU A N 1
ATOM 2222 C CA . GLU A 1 301 ? -2.788 -4.130 23.124 1.00 98.25 301 GLU A CA 1
ATOM 2223 C C . GLU A 1 301 ? -2.675 -3.750 21.641 1.00 98.25 301 GLU A C 1
ATOM 2225 O O . GLU A 1 301 ? -1.744 -3.049 21.235 1.00 98.25 301 GLU A O 1
ATOM 2230 N N . LEU A 1 302 ? -3.644 -4.171 20.822 1.00 98.75 302 LEU A N 1
ATOM 2231 C CA . LEU A 1 302 ? -3.673 -3.841 19.398 1.00 98.75 302 LEU A CA 1
ATOM 2232 C C . LEU A 1 302 ? -3.868 -2.344 19.154 1.00 98.75 302 LEU A C 1
ATOM 2234 O O . LEU A 1 302 ? -3.214 -1.788 18.270 1.00 98.75 302 LEU A O 1
ATOM 2238 N N . PHE A 1 303 ? -4.741 -1.681 19.918 1.00 98.62 303 PHE A N 1
ATOM 2239 C CA . PHE A 1 303 ? -4.917 -0.237 19.796 1.00 98.62 303 PHE A CA 1
ATOM 2240 C C . PHE A 1 303 ? -3.663 0.513 20.217 1.00 98.62 303 PHE A C 1
ATOM 2242 O O . PHE A 1 303 ? -3.247 1.399 19.477 1.00 98.62 303 PHE A O 1
ATOM 2249 N N . GLN A 1 304 ? -3.023 0.137 21.327 1.00 98.38 304 GLN A N 1
ATOM 2250 C CA . GLN A 1 304 ? -1.780 0.775 21.758 1.00 98.38 304 GLN A CA 1
ATOM 2251 C C . GLN A 1 304 ? -0.701 0.659 20.678 1.00 98.38 304 GLN A C 1
ATOM 2253 O O . GLN A 1 304 ? -0.133 1.663 20.255 1.00 98.38 304 GLN A O 1
ATOM 2258 N N . LYS A 1 305 ? -0.507 -0.542 20.127 1.00 98.25 305 LYS A N 1
ATOM 2259 C CA . LYS A 1 305 ? 0.459 -0.756 19.048 1.00 98.25 305 LYS A CA 1
ATOM 2260 C C . LYS A 1 305 ? 0.130 0.052 17.788 1.00 98.25 305 LYS A C 1
ATOM 2262 O O . LYS A 1 305 ? 1.024 0.616 17.163 1.00 98.25 305 LYS A O 1
ATOM 2267 N N . ALA A 1 306 ? -1.147 0.145 17.415 1.00 98.00 306 ALA A N 1
ATOM 2268 C CA . ALA A 1 306 ? -1.573 0.986 16.299 1.00 98.00 306 ALA A CA 1
ATOM 2269 C C . ALA A 1 306 ? -1.312 2.479 16.577 1.00 98.00 306 ALA A C 1
ATOM 2271 O O . ALA A 1 306 ? -0.890 3.204 15.677 1.00 98.00 306 ALA A O 1
ATOM 2272 N N . ILE A 1 307 ? -1.524 2.947 17.813 1.00 98.06 307 ILE A N 1
ATOM 2273 C CA . ILE A 1 307 ? -1.235 4.326 18.229 1.00 98.06 307 ILE A CA 1
ATOM 2274 C C . ILE A 1 307 ? 0.258 4.630 18.094 1.00 98.06 307 ILE A C 1
ATOM 2276 O O . ILE A 1 307 ? 0.594 5.687 17.548 1.00 98.06 307 ILE A O 1
ATOM 2280 N N . ASP A 1 308 ? 1.118 3.711 18.535 1.00 96.75 308 ASP A N 1
ATOM 2281 C CA . ASP A 1 308 ? 2.578 3.837 18.471 1.00 96.75 308 ASP A CA 1
ATOM 2282 C C . ASP A 1 308 ? 3.076 3.898 17.017 1.00 96.75 308 ASP A C 1
ATOM 2284 O O . ASP A 1 308 ? 3.996 4.648 16.703 1.00 96.75 308 ASP A O 1
ATOM 2288 N N . LEU A 1 309 ? 2.400 3.190 16.103 1.00 93.50 309 LEU A N 1
ATOM 2289 C CA . LEU A 1 309 ? 2.640 3.243 14.654 1.00 93.50 309 LEU A CA 1
ATOM 2290 C C . LEU A 1 309 ? 1.997 4.456 13.954 1.00 93.50 309 LEU A C 1
ATOM 2292 O O . LEU A 1 309 ? 2.069 4.574 12.734 1.00 93.50 309 LEU A O 1
ATOM 2296 N N . GLY A 1 310 ? 1.363 5.365 14.700 1.00 93.75 310 GLY A N 1
ATOM 2297 C CA . GLY A 1 310 ? 0.812 6.606 14.150 1.00 93.75 310 GLY A CA 1
ATOM 2298 C C . GLY A 1 310 ? -0.612 6.505 13.597 1.00 93.75 310 GLY A C 1
ATOM 2299 O O . GLY A 1 310 ? -1.070 7.434 12.935 1.00 93.75 310 GLY A O 1
ATOM 2300 N N . GLN A 1 311 ? -1.351 5.430 13.879 1.00 95.69 311 GLN A N 1
ATOM 2301 C CA . GLN A 1 311 ? -2.696 5.244 13.333 1.00 95.69 311 GLN A CA 1
ATOM 2302 C C . GLN A 1 311 ? -3.664 6.337 13.839 1.00 95.69 311 GLN A C 1
ATOM 2304 O O . GLN A 1 311 ? -3.668 6.638 15.040 1.00 95.69 311 GLN A O 1
ATOM 2309 N N . PRO A 1 312 ? -4.475 6.954 12.956 1.00 94.56 312 PRO A N 1
ATOM 2310 C CA . PRO A 1 312 ? -5.267 8.137 13.309 1.00 94.56 312 PRO A CA 1
ATOM 2311 C C . PRO A 1 312 ? -6.516 7.862 14.165 1.00 94.56 312 PRO A C 1
ATOM 2313 O O . PRO A 1 312 ? -6.877 8.685 14.996 1.00 94.56 312 PRO A O 1
ATOM 2316 N N . TYR A 1 313 ? -7.155 6.703 14.006 1.00 96.75 313 TYR A N 1
ATOM 2317 C CA . TYR A 1 313 ? -8.438 6.324 14.624 1.00 96.75 313 TYR A CA 1
ATOM 2318 C C . TYR A 1 313 ? -8.305 5.469 15.902 1.00 96.75 313 TYR A C 1
ATOM 2320 O O . TYR A 1 313 ? -9.229 5.391 16.713 1.00 96.75 313 TYR A O 1
ATOM 2328 N N . ALA A 1 314 ? -7.170 4.799 16.094 1.00 97.81 314 ALA A N 1
ATOM 2329 C CA . ALA A 1 314 ? -6.887 3.931 17.229 1.00 97.81 314 ALA A CA 1
ATOM 2330 C C . ALA A 1 314 ? -6.917 4.676 18.574 1.00 97.81 314 ALA A C 1
ATOM 2332 O O . ALA A 1 314 ? -7.479 4.107 19.513 1.00 97.81 314 ALA A O 1
ATOM 2333 N N . PRO A 1 315 ? -6.436 5.939 18.688 1.00 98.56 315 PRO A N 1
ATOM 2334 C CA . PRO A 1 315 ? -6.595 6.700 19.921 1.00 98.56 315 PRO A CA 1
ATOM 2335 C C . PRO A 1 315 ? -8.065 6.844 20.329 1.00 98.56 315 PRO A C 1
ATOM 2337 O O . PRO A 1 315 ? -8.384 6.599 21.485 1.00 98.56 315 PRO A O 1
ATOM 2340 N N . ALA A 1 316 ? -8.987 7.128 19.400 1.00 98.12 316 ALA A N 1
ATOM 2341 C CA . ALA A 1 316 ? -10.413 7.221 19.725 1.00 98.12 316 ALA A CA 1
ATOM 2342 C C . ALA A 1 316 ? -11.031 5.861 20.088 1.00 98.12 316 ALA A C 1
ATOM 2344 O O . ALA A 1 316 ? -11.904 5.783 20.951 1.00 98.12 316 ALA A O 1
ATOM 2345 N N . SER A 1 317 ? -10.590 4.770 19.449 1.00 98.12 317 SER A N 1
ATOM 2346 C CA . SER A 1 317 ? -11.008 3.414 19.834 1.00 98.12 317 SER A CA 1
ATOM 2347 C C . SER A 1 317 ? -10.611 3.091 21.274 1.00 98.12 317 SER A C 1
ATOM 2349 O O . SER A 1 317 ? -11.449 2.604 22.032 1.00 98.12 317 SER A O 1
ATOM 2351 N N . LEU A 1 318 ? -9.377 3.420 21.662 1.00 98.38 318 LEU A N 1
ATOM 2352 C CA . LEU A 1 318 ? -8.892 3.228 23.025 1.00 98.38 318 LEU A CA 1
ATOM 2353 C C . LEU A 1 318 ? -9.550 4.199 24.020 1.00 98.38 318 LEU A C 1
ATOM 2355 O O . LEU A 1 318 ? -9.939 3.795 25.113 1.00 98.38 318 LEU A O 1
ATOM 2359 N N . ALA A 1 319 ? -9.762 5.454 23.625 1.00 98.25 319 ALA A N 1
ATOM 2360 C CA . ALA A 1 319 ? -10.457 6.453 24.432 1.00 98.25 319 ALA A CA 1
ATOM 2361 C C . ALA A 1 319 ? -11.865 5.989 24.822 1.00 98.25 319 ALA A C 1
ATOM 2363 O O . ALA A 1 319 ? -12.260 6.120 25.977 1.00 98.25 319 ALA A O 1
ATOM 2364 N N . ARG A 1 320 ? -12.610 5.377 23.890 1.00 98.00 320 ARG A N 1
ATOM 2365 C CA . ARG A 1 320 ? -13.928 4.795 24.184 1.00 98.00 320 ARG A CA 1
ATOM 2366 C C . ARG A 1 320 ? -13.852 3.648 25.193 1.00 98.00 320 ARG A C 1
ATOM 2368 O O . ARG A 1 320 ? -14.747 3.538 26.022 1.00 98.00 320 ARG A O 1
ATOM 2375 N N . MET A 1 321 ? -12.786 2.841 25.191 1.00 98.25 321 MET A N 1
ATOM 2376 C CA . MET A 1 321 ? -12.597 1.811 26.223 1.00 98.25 321 MET A CA 1
ATOM 2377 C C . MET A 1 321 ? -12.429 2.425 27.614 1.00 98.25 321 MET A C 1
ATOM 2379 O O . MET A 1 321 ? -13.091 1.974 28.545 1.00 98.25 321 MET A O 1
ATOM 2383 N N . TYR A 1 322 ? -11.609 3.472 27.748 1.00 98.44 322 TYR A N 1
ATOM 2384 C CA . TYR A 1 322 ? -11.438 4.196 29.013 1.00 98.44 322 TYR A CA 1
ATOM 2385 C C . TYR A 1 322 ? -12.689 4.969 29.432 1.00 98.44 322 TYR A C 1
ATOM 2387 O O . TYR A 1 322 ? -13.032 4.979 30.612 1.00 98.44 322 TYR A O 1
ATOM 2395 N N . ARG A 1 323 ? -13.409 5.575 28.483 1.00 97.12 323 ARG A N 1
ATOM 2396 C CA . ARG A 1 323 ? -14.680 6.262 28.744 1.00 97.12 323 ARG A CA 1
ATOM 2397 C C . ARG A 1 323 ? -15.727 5.296 29.290 1.00 97.12 323 ARG A C 1
ATOM 2399 O O . ARG A 1 323 ? -16.430 5.636 30.236 1.00 97.12 323 ARG A O 1
ATOM 2406 N N . ASP A 1 324 ? -15.815 4.102 28.712 1.00 96.06 324 ASP A N 1
ATOM 2407 C CA . ASP A 1 324 ? -16.883 3.141 29.002 1.00 96.06 324 ASP A CA 1
ATOM 2408 C C . ASP A 1 324 ? -16.471 2.077 30.043 1.00 96.06 324 ASP A C 1
ATOM 2410 O O . ASP A 1 324 ? -17.299 1.261 30.441 1.00 96.06 324 ASP A O 1
ATOM 2414 N N . GLY A 1 325 ? -15.208 2.061 30.489 1.00 97.06 325 GLY A N 1
ATOM 2415 C CA . GLY A 1 325 ? -14.682 1.068 31.437 1.00 97.06 325 GLY A CA 1
ATOM 2416 C C . GLY A 1 325 ? -14.635 -0.361 30.874 1.00 97.06 325 GLY A C 1
ATOM 2417 O O . GLY A 1 325 ? -14.849 -1.335 31.597 1.00 97.06 325 GLY A O 1
ATOM 2418 N N . VAL A 1 326 ? -14.418 -0.516 29.563 1.00 97.19 326 VAL A N 1
ATOM 2419 C CA . VAL A 1 326 ? -14.440 -1.825 28.887 1.00 97.19 326 VAL A CA 1
ATOM 2420 C C . VAL A 1 326 ? -13.026 -2.384 28.779 1.00 97.19 326 VAL A C 1
ATOM 2422 O O . VAL A 1 326 ? -12.237 -1.935 27.956 1.00 97.19 326 VAL A O 1
ATOM 2425 N N . GLY A 1 327 ? -12.711 -3.404 29.582 1.00 94.06 327 GLY A N 1
ATOM 2426 C CA . GLY A 1 327 ? -11.384 -4.043 29.587 1.00 94.06 327 GLY A CA 1
ATOM 2427 C C . GLY A 1 327 ? -10.298 -3.270 30.335 1.00 94.06 327 GLY A C 1
ATOM 2428 O O . GLY A 1 327 ? -9.201 -3.792 30.517 1.00 94.06 327 GLY A O 1
ATOM 2429 N N . VAL A 1 328 ? -10.626 -2.063 30.784 1.00 96.94 328 VAL A N 1
ATOM 2430 C CA . VAL A 1 328 ? -9.809 -1.152 31.586 1.00 96.94 328 VAL A CA 1
ATOM 2431 C C . VAL A 1 328 ? -10.702 -0.508 32.645 1.00 96.94 328 VAL A C 1
ATOM 2433 O O . VAL A 1 328 ? -11.923 -0.479 32.488 1.00 96.94 328 VAL A O 1
ATOM 2436 N N . GLU A 1 329 ? -10.112 0.006 33.720 1.00 97.56 329 GLU A N 1
ATOM 2437 C CA . GLU A 1 329 ? -10.842 0.857 34.663 1.00 97.56 329 GLU A CA 1
ATOM 2438 C C . GLU A 1 329 ? -11.305 2.139 33.959 1.00 97.56 329 GLU A C 1
ATOM 2440 O O . GLU A 1 329 ? -10.579 2.698 33.130 1.00 97.56 329 GLU A O 1
ATOM 2445 N N . GLN A 1 330 ? -12.524 2.589 34.265 1.00 97.56 330 GLN A N 1
ATOM 2446 C CA . GLN A 1 330 ? -13.054 3.813 33.679 1.00 97.56 330 GLN A CA 1
ATOM 2447 C C . GLN A 1 330 ? -12.177 5.006 34.076 1.00 97.56 330 GLN A C 1
ATOM 2449 O O . GLN A 1 330 ? -11.942 5.251 35.256 1.00 97.56 330 GLN A O 1
ATOM 2454 N N . ASN A 1 331 ? -11.724 5.769 33.083 1.00 97.75 331 ASN A N 1
ATOM 2455 C CA . ASN A 1 331 ? -10.901 6.954 33.289 1.00 97.75 331 ASN A CA 1
ATOM 2456 C C . ASN A 1 331 ? -11.240 8.016 32.235 1.00 97.75 331 ASN A C 1
ATOM 2458 O O . ASN A 1 331 ? -10.822 7.928 31.079 1.00 97.75 331 ASN A O 1
ATOM 2462 N N . LEU A 1 332 ? -12.026 9.019 32.632 1.00 96.19 332 LEU A N 1
ATOM 2463 C CA . LEU A 1 332 ? -12.486 10.067 31.717 1.00 96.19 332 LEU A CA 1
ATOM 2464 C C . LEU A 1 332 ? -11.371 11.043 31.320 1.00 96.19 332 LEU A C 1
ATOM 2466 O O . LEU A 1 332 ? -11.430 11.597 30.225 1.00 96.19 332 LEU A O 1
ATOM 2470 N N . ASP A 1 333 ? -10.356 11.231 32.164 1.00 95.38 333 ASP A N 1
ATOM 2471 C CA . ASP A 1 333 ? -9.223 12.110 31.860 1.00 95.38 333 ASP A CA 1
ATOM 2472 C C . ASP A 1 333 ? -8.306 11.473 30.811 1.00 95.38 333 ASP A C 1
ATOM 2474 O O . ASP A 1 333 ? -7.903 12.124 29.846 1.00 95.38 333 ASP A O 1
ATOM 2478 N N . GLU A 1 334 ? -8.049 10.168 30.930 1.00 97.50 334 GLU A N 1
ATOM 2479 C CA . GLU A 1 334 ? -7.297 9.430 29.914 1.00 97.50 334 GLU A CA 1
ATOM 2480 C C . GLU A 1 334 ? -8.087 9.311 28.604 1.00 97.50 334 GLU A C 1
ATOM 2482 O O . GLU A 1 334 ? -7.523 9.482 27.520 1.00 97.50 334 GLU A O 1
ATOM 2487 N N . ALA A 1 335 ? -9.407 9.102 28.679 1.00 97.94 335 ALA A N 1
ATOM 2488 C CA . ALA A 1 335 ? -10.269 9.151 27.501 1.00 97.94 335 ALA A CA 1
ATOM 2489 C C . ALA A 1 335 ? -10.180 10.515 26.794 1.00 97.94 335 ALA A C 1
ATOM 2491 O O . ALA A 1 335 ? -10.002 10.560 25.576 1.00 97.94 335 ALA A O 1
ATOM 2492 N N . GLN A 1 336 ? -10.236 11.619 27.547 1.00 96.88 336 GLN A N 1
ATOM 2493 C CA . GLN A 1 336 ? -10.097 12.975 27.014 1.00 96.88 336 GLN A CA 1
ATOM 2494 C C . GLN A 1 336 ? -8.748 13.168 26.305 1.00 96.88 336 GLN A C 1
ATOM 2496 O O . GLN A 1 336 ? -8.719 13.581 25.142 1.00 96.88 336 GLN A O 1
ATOM 2501 N N . ARG A 1 337 ? -7.637 12.789 26.952 1.00 97.88 337 ARG A N 1
ATOM 2502 C CA . ARG A 1 337 ? -6.282 12.863 26.377 1.00 97.88 337 ARG A CA 1
ATOM 2503 C C . ARG A 1 337 ? -6.174 12.090 25.060 1.00 97.88 337 ARG A C 1
ATOM 2505 O O . ARG A 1 337 ? -5.579 12.561 24.089 1.00 97.88 337 ARG A O 1
ATOM 2512 N N . LEU A 1 338 ? -6.747 10.891 25.006 1.00 98.38 338 LEU A N 1
ATOM 2513 C CA . LEU A 1 338 ? -6.721 10.048 23.813 1.00 98.38 338 LEU A CA 1
ATOM 2514 C C . LEU A 1 338 ? -7.635 10.573 22.695 1.00 98.38 338 LEU A C 1
ATOM 2516 O O . LEU A 1 338 ? -7.257 10.491 21.526 1.00 98.38 338 LEU A O 1
ATOM 2520 N N . PHE A 1 339 ? -8.792 11.161 23.012 1.00 98.19 339 PHE A N 1
ATOM 2521 C CA . PHE A 1 339 ? -9.620 11.841 22.011 1.00 98.19 339 PHE A CA 1
ATOM 2522 C C . PHE A 1 339 ? -8.940 13.096 21.445 1.00 98.19 339 PHE A C 1
ATOM 2524 O O . PHE A 1 339 ? -9.065 13.382 20.251 1.00 98.19 339 PHE A O 1
ATOM 2531 N N . GLU A 1 340 ? -8.174 13.829 22.256 1.00 96.88 340 GLU A N 1
ATOM 2532 C CA . GLU A 1 340 ? -7.331 14.933 21.782 1.00 96.88 340 GLU A CA 1
ATOM 2533 C C . GLU A 1 340 ? -6.237 14.446 20.831 1.00 96.88 340 GLU A C 1
ATOM 2535 O O . GLU A 1 340 ? -6.030 15.054 19.779 1.00 96.88 340 GLU A O 1
ATOM 2540 N N . LEU A 1 341 ? -5.596 13.314 21.141 1.00 97.62 341 LEU A N 1
ATOM 2541 C CA . LEU A 1 341 ? -4.641 12.671 20.238 1.00 97.62 341 LEU A CA 1
ATOM 2542 C C . LEU A 1 341 ? -5.301 12.201 18.931 1.00 97.62 341 LEU A C 1
ATOM 2544 O O . LEU A 1 341 ? -4.723 12.363 17.860 1.00 97.62 341 LEU A O 1
ATOM 2548 N N . ALA A 1 342 ? -6.513 11.645 18.991 1.00 97.12 342 ALA A N 1
ATOM 2549 C CA . ALA A 1 342 ? -7.273 11.284 17.793 1.00 97.12 342 ALA A CA 1
ATOM 2550 C C . ALA A 1 342 ? -7.549 12.528 16.928 1.00 97.12 342 ALA A C 1
ATOM 2552 O O . ALA A 1 342 ? -7.292 12.539 15.725 1.00 97.12 342 ALA A O 1
ATOM 2553 N N . THR A 1 343 ? -8.003 13.609 17.569 1.00 95.44 343 THR A N 1
ATOM 2554 C CA . THR A 1 343 ? -8.317 14.887 16.915 1.00 95.44 343 THR A CA 1
ATOM 2555 C C . THR A 1 343 ? -7.084 15.498 16.253 1.00 95.44 343 THR A C 1
ATOM 2557 O O . THR A 1 343 ? -7.163 15.940 15.109 1.00 95.44 343 THR A O 1
ATOM 2560 N N . SER A 1 344 ? -5.932 15.500 16.933 1.00 96.38 344 SER A N 1
ATOM 2561 C CA . SER A 1 344 ? -4.682 16.030 16.373 1.00 96.38 344 SER A CA 1
ATOM 2562 C C . SER A 1 344 ? -4.164 15.205 15.192 1.00 96.38 344 SER A C 1
ATOM 2564 O O . SER A 1 344 ? -3.486 15.744 14.321 1.00 96.38 344 SER A O 1
ATOM 2566 N N . ARG A 1 345 ? -4.547 13.923 15.112 1.00 94.31 345 ARG A N 1
ATOM 2567 C CA . ARG A 1 345 ? -4.318 13.042 13.956 1.00 94.31 345 ARG A CA 1
ATOM 2568 C C . ARG A 1 345 ? -5.431 13.099 12.899 1.00 94.31 345 ARG A C 1
ATOM 2570 O O . ARG A 1 345 ? -5.389 12.339 11.934 1.00 94.31 345 ARG A O 1
ATOM 2577 N N . GLY A 1 346 ? -6.406 13.997 13.047 1.00 93.44 346 GLY A N 1
ATOM 2578 C CA . GLY A 1 346 ? -7.465 14.234 12.063 1.00 93.44 346 GLY A CA 1
ATOM 2579 C C . GLY A 1 346 ? -8.684 13.312 12.169 1.00 93.44 346 GLY A C 1
ATOM 2580 O O . GLY A 1 346 ? -9.502 13.290 11.248 1.00 93.44 346 GLY A O 1
ATOM 2581 N N . ASP A 1 347 ? -8.846 12.561 13.261 1.00 95.31 347 ASP A N 1
ATOM 2582 C CA . ASP A 1 347 ? -10.055 11.767 13.495 1.00 95.31 347 ASP A CA 1
ATOM 2583 C C . ASP A 1 347 ? -11.234 12.656 13.925 1.00 95.31 347 ASP A C 1
ATOM 2585 O O . ASP A 1 347 ? -11.341 13.096 15.073 1.00 95.31 347 ASP A O 1
ATOM 2589 N N . GLN A 1 348 ? -12.158 12.884 12.991 1.00 93.44 348 GLN A N 1
ATOM 2590 C CA . GLN A 1 348 ? -13.381 13.650 13.228 1.00 93.44 348 GLN A CA 1
ATOM 2591 C C . GLN A 1 348 ? -14.319 12.979 14.240 1.00 93.44 348 GLN A C 1
ATOM 2593 O O . GLN A 1 348 ? -14.985 13.677 15.004 1.00 93.44 348 GLN A O 1
ATOM 2598 N N . SER A 1 349 ? -14.375 11.642 14.276 1.00 91.94 349 SER A N 1
ATOM 2599 C CA . SER A 1 349 ? -15.185 10.928 15.268 1.00 91.94 349 SER A CA 1
ATOM 2600 C C . SER A 1 349 ? -14.603 11.107 16.666 1.00 91.94 349 SER A C 1
ATOM 2602 O O . SER A 1 349 ? -15.351 11.364 17.604 1.00 91.94 349 SER A O 1
ATOM 2604 N N . GLY A 1 350 ? -13.275 11.061 16.794 1.00 91.12 350 GLY A N 1
ATOM 2605 C CA . GLY A 1 350 ? -12.580 11.407 18.033 1.00 91.12 350 GLY A CA 1
ATOM 2606 C C . GLY A 1 350 ? -12.860 12.843 18.487 1.00 91.12 350 GLY A C 1
ATOM 2607 O O . GLY A 1 350 ? -13.127 13.067 19.664 1.00 91.12 350 GLY A O 1
ATOM 2608 N N . ALA A 1 351 ? -12.887 13.805 17.559 1.00 92.56 351 ALA A N 1
ATOM 2609 C CA . ALA A 1 351 ? -13.227 15.195 17.867 1.00 92.56 351 ALA A CA 1
ATOM 2610 C C . ALA A 1 351 ? -14.673 15.362 18.370 1.00 92.56 351 ALA A C 1
ATOM 2612 O O . ALA A 1 351 ? -14.919 16.138 19.296 1.00 92.56 351 ALA A O 1
ATOM 2613 N N . TYR A 1 352 ? -15.621 14.622 17.786 1.00 93.62 352 TYR A N 1
ATOM 2614 C CA . TYR A 1 352 ? -17.013 14.598 18.237 1.00 93.62 352 TYR A CA 1
ATOM 2615 C C . TYR A 1 352 ? -17.152 13.959 19.625 1.00 93.62 352 TYR A C 1
ATOM 2617 O O . TYR A 1 352 ? -17.761 14.555 20.512 1.00 93.62 352 TYR A O 1
ATOM 2625 N N . ASP A 1 353 ? -16.548 12.785 19.832 1.00 94.00 353 ASP A N 1
ATOM 2626 C CA . ASP A 1 353 ? -16.575 12.086 21.121 1.00 94.00 353 ASP A CA 1
ATOM 2627 C C . ASP A 1 353 ? -15.947 12.946 22.236 1.00 94.00 353 ASP A C 1
ATOM 2629 O O . ASP A 1 353 ? -16.474 12.988 23.350 1.00 94.00 353 ASP A O 1
ATOM 2633 N N . ARG A 1 354 ? -14.878 13.696 21.923 1.00 93.00 354 ARG A N 1
ATOM 2634 C CA . ARG A 1 354 ? -14.280 14.692 22.826 1.00 93.00 354 ARG A CA 1
ATOM 2635 C C . ARG A 1 354 ? -15.291 15.753 23.249 1.00 93.00 354 ARG A C 1
ATOM 2637 O O . ARG A 1 354 ? -15.447 16.028 24.433 1.00 93.00 354 ARG A O 1
ATOM 2644 N N . ALA A 1 355 ? -15.969 16.365 22.277 1.00 92.19 355 ALA A N 1
ATOM 2645 C CA . ALA A 1 355 ? -16.939 17.422 22.544 1.00 92.19 355 ALA A CA 1
ATOM 2646 C C . ALA A 1 355 ? -18.108 16.908 23.398 1.00 92.19 355 ALA A C 1
ATOM 2648 O O . ALA A 1 355 ? -18.510 17.569 24.352 1.00 92.19 355 ALA A O 1
ATOM 2649 N N . ALA A 1 356 ? -18.605 15.704 23.103 1.00 92.00 356 ALA A N 1
ATOM 2650 C CA . ALA A 1 356 ? -19.669 15.073 23.876 1.00 92.00 356 ALA A CA 1
ATOM 2651 C C . ALA A 1 356 ? -19.260 14.811 25.336 1.00 92.00 356 ALA A C 1
ATOM 2653 O O . ALA A 1 356 ? -20.068 15.009 26.244 1.00 92.00 356 ALA A O 1
ATOM 2654 N N . LEU A 1 357 ? -18.011 14.393 25.574 1.00 90.81 357 LEU A N 1
ATOM 2655 C CA . LEU A 1 357 ? -17.500 14.155 26.923 1.00 90.81 357 LEU A CA 1
ATOM 2656 C C . LEU A 1 357 ? -17.417 15.452 27.744 1.00 90.81 357 LEU A C 1
ATOM 2658 O O . LEU A 1 357 ? -17.806 15.462 28.911 1.00 90.81 357 LEU A O 1
ATOM 2662 N N . GLU A 1 358 ? -16.967 16.547 27.133 1.00 89.06 358 GLU A N 1
ATOM 2663 C CA . GLU A 1 358 ? -16.883 17.858 27.790 1.00 89.06 358 GLU A CA 1
ATOM 2664 C C . GLU A 1 358 ? -18.267 18.452 28.097 1.00 89.06 358 GLU A C 1
ATOM 2666 O O . GLU A 1 358 ? -18.482 18.977 29.189 1.00 89.06 358 GLU A O 1
ATOM 2671 N N . MET A 1 359 ? -19.247 18.290 27.201 1.00 88.25 359 MET A N 1
ATOM 2672 C CA . MET A 1 359 ? -20.629 18.715 27.467 1.00 88.25 359 MET A CA 1
ATOM 2673 C C . MET A 1 359 ? -21.231 17.991 28.678 1.00 88.25 359 MET A C 1
ATOM 2675 O O . MET A 1 359 ? -21.827 18.628 29.540 1.00 88.25 359 MET A O 1
ATOM 2679 N N . GLN A 1 360 ? -21.007 16.679 28.806 1.00 83.69 360 GLN A N 1
ATOM 2680 C CA . GLN A 1 360 ? -21.491 15.919 29.965 1.00 83.69 360 GLN A CA 1
ATOM 2681 C C . GLN A 1 360 ? -20.861 16.369 31.289 1.00 83.69 360 GLN A C 1
ATOM 2683 O O . GLN A 1 360 ? -21.499 16.247 32.337 1.00 83.69 360 GLN A O 1
ATOM 2688 N N . LYS A 1 361 ? -19.614 16.859 31.272 1.00 80.81 361 LYS A N 1
ATOM 2689 C CA . LYS A 1 361 ? -18.983 17.447 32.463 1.00 80.81 361 LYS A CA 1
ATOM 2690 C C . LYS A 1 361 ? -19.659 18.767 32.839 1.00 80.81 361 LYS A C 1
ATOM 2692 O O . LYS A 1 361 ? -19.951 18.960 34.015 1.00 80.81 361 LYS A O 1
ATOM 2697 N N . GLY A 1 362 ? -19.940 19.622 31.852 1.00 75.75 362 GLY A N 1
ATOM 2698 C CA . GLY A 1 362 ? -20.657 20.889 32.039 1.00 75.75 362 GLY A CA 1
ATOM 2699 C C . GLY A 1 362 ? -22.063 20.693 32.608 1.00 75.75 362 GLY A C 1
ATOM 2700 O O . GLY A 1 362 ? -22.373 21.239 33.660 1.00 75.75 362 GLY A O 1
ATOM 2701 N N . ASP A 1 363 ? -22.862 19.811 32.002 1.00 76.38 363 ASP A N 1
ATOM 2702 C CA . ASP A 1 363 ? -24.233 19.534 32.455 1.00 76.38 363 ASP A CA 1
ATOM 2703 C C . ASP A 1 363 ? -24.278 18.990 33.895 1.00 76.38 363 ASP A C 1
ATOM 2705 O O . ASP A 1 363 ? -25.180 19.313 34.668 1.00 76.38 363 ASP A O 1
ATOM 2709 N N . LYS A 1 364 ? -23.300 18.158 34.283 1.00 73.50 364 LYS A N 1
ATOM 2710 C CA . LYS A 1 364 ? -23.186 17.653 35.662 1.00 73.50 364 LYS A CA 1
ATOM 2711 C C . LYS A 1 364 ? -22.747 18.730 36.649 1.00 73.50 364 LYS A C 1
ATOM 2713 O O . LYS A 1 364 ? -23.176 18.682 37.797 1.00 73.50 364 LYS A O 1
ATOM 2718 N N . ALA A 1 365 ? -21.888 19.658 36.229 1.00 65.00 365 ALA A N 1
ATOM 2719 C CA . ALA A 1 365 ? -21.495 20.791 37.056 1.00 65.00 365 ALA A CA 1
ATOM 2720 C C . ALA A 1 365 ? -22.690 21.725 37.291 1.00 65.00 365 ALA A C 1
ATOM 2722 O O . ALA A 1 365 ? -22.941 22.097 38.432 1.00 65.00 365 ALA A O 1
ATOM 2723 N N . ASP A 1 366 ? -23.478 22.001 36.251 1.00 65.50 366 ASP A N 1
ATOM 2724 C CA . ASP A 1 366 ? -24.661 22.865 36.325 1.00 65.50 366 ASP A CA 1
ATOM 2725 C C . ASP A 1 366 ? -25.800 22.253 37.160 1.00 65.50 366 ASP A C 1
ATOM 2727 O O . ASP A 1 366 ? -26.555 22.980 37.795 1.00 65.50 366 ASP A O 1
ATOM 2731 N N . GLN A 1 367 ? -25.920 20.921 37.205 1.00 62.84 367 GLN A N 1
ATOM 2732 C CA . GLN A 1 367 ? -26.883 20.216 38.069 1.00 62.84 367 GLN A CA 1
ATOM 2733 C C . GLN A 1 367 ? -26.440 20.097 39.538 1.00 62.84 367 GLN A C 1
ATOM 2735 O O . GLN A 1 367 ? -27.241 19.691 40.381 1.00 62.84 367 GLN A O 1
ATOM 2740 N N . ALA A 1 368 ? -25.171 20.380 39.844 1.00 59.28 368 ALA A N 1
ATOM 2741 C CA . ALA A 1 368 ? -24.608 20.288 41.192 1.00 59.28 368 ALA A CA 1
ATOM 2742 C C . ALA A 1 368 ? -24.593 21.634 41.949 1.00 59.28 368 ALA A C 1
ATOM 2744 O O . ALA A 1 368 ? -24.187 21.659 43.115 1.00 59.28 368 ALA A O 1
ATOM 2745 N N . VAL A 1 369 ? -25.019 22.723 41.296 1.00 55.00 369 VAL A N 1
ATOM 2746 C CA . VAL A 1 369 ? -25.226 24.074 41.856 1.00 55.00 369 VAL A CA 1
ATOM 2747 C C . VAL A 1 369 ? -26.703 24.266 42.179 1.00 55.00 369 VAL A C 1
ATOM 2749 O O . VAL A 1 369 ? -26.988 24.895 43.224 1.00 55.00 369 VAL A O 1
#

Secondary structure (DSSP, 8-state):
--------------S-S-TTEEEEEEE--SSEEEE-SS-EE-TT-EEEGGGGGG-EEEEPTT--S-EEEEEEEEETTSPPEEEEEEE-----HHHHHH--TT-TT-SS----GGG--TTHHHHHHHHHHH-TT-HHHHHHHHHHHHHTT-HHHHHHHHHHHHHTT-HHHHHHHHHHHHHTTTS---HHHHHHHHHHHHHTT-HHHHHHHHHHHHHTSSS---HHHHHHHHHHHHHTT-HHHHHHHHHHHHH--TTPPP-HHHHHHHHHHHHHTT-HHHHHHHHHHHHHTSSS---HHHHHHHHHHHHHTT-SSHHHHHHHHHHHTSSS---HHHHHHHHHHHHHTT-HHHHHHHHHHHHHHHHHHHTT-

Radius of gyration: 26.49 Å; chains: 1; bounding box: 64×51×81 Å

Foldseek 3Di:
DDPDPDLPPWPWVAVDLDQQKKKFWQDKDPQWWKDFLVGTDDHRDIDGPVSVSRIDIQGHAPPQAKIKTWIWIDRPPDDTDITITIDGDDDFPLLVQQNDAQFPRRHHNGDDLQSRDLCNLVSLVVVCVVRVSRLRSLQSNLSNCVSVVVQVSSLVSLVSSVVSVRLVSLLVNLVCQCVVRVHDRDNLSSLVSLCSSLVVVRLVSLQVNLVCQCPVPNHDHDNVSSLVSLVSSVVSPNLVSLLVQLVCQLPPPPPRHHDQLSSLVSLVSSVVVVNLSSLQSNLVCLCVVRNHPNDNVSSLVSLVSSVVVPNLCSLQVNLVCLCVVPNHRNDNVSSLVSLVSSVVSPNPVSVVVNVVSVVVVVVVVVVVD

pLDDT: mean 89.34, std 14.06, range [27.72, 98.88]